Protein AF-A0A6A4WHT0-F1 (afdb_monomer_lite)

Foldseek 3Di:
DDPVVVVVVCVVCVVVVVVVVVVVCVVCVVVVVVVVVVVVVVVVVVVVVVVVVVVVVVVVVVVVVVVVVVVVVVVLVVVVVVVVVVVVVVVVVVVVVVVVVVVVLCCCPPPDPPVVVVVVVVVVVVVVVVVVVVVVVVVVVVVVVVVVVVVVVVVVLVVLVVCLQQAQDPVGHGPQRDPPDPDRDPVNVVSVVDDDPDDDDPDDDDDDDDDDDDPPDDPDDDDPPDPDDDPVVVVVVVPPDDDPPPPPPDPPPCVVVVVVVVVVVVVVPPPDPDDDDDPDDDDDDPDPDPPPPPDPPDDPPDSPDPPPVVPDDPDDDDDPDDDPPSVPPDD

pLDDT: mean 75.73, std 17.96, range [36.25, 98.62]

InterPro domains:
  IPR000048 IQ motif, EF-hand binding site [PF00612] (34-53)
  IPR000048 IQ motif, EF-hand binding site [PF00612] (57-76)
  IPR000048 IQ motif, EF-hand binding site [PF00612] (93-108)
  IPR000048 IQ motif, EF-hand binding site [SM00015] (31-53)
  IPR000048 IQ motif, EF-hand binding site [SM00015] (54-76)
  IPR000048 IQ motif, EF-hand binding site [SM00015] (90-112)
  IPR027417 P-loop containing nucleoside triphosphate hydrolase [SSF52540] (19-108)
  IPR052318 Cell Division and Developmental Signaling Domain-Containing Protein [PTHR22590] (30-108)

Organism: Amphibalanus amphitrite (NCBI:txid1232801)

Structure (mmCIF, N/CA/C/O backbone):
data_AF-A0A6A4WHT0-F1
#
_entry.id   AF-A0A6A4WHT0-F1
#
loop_
_atom_site.group_PDB
_atom_site.id
_atom_site.type_symbol
_atom_site.label_atom_id
_atom_site.label_alt_id
_atom_site.label_comp_id
_atom_site.label_asym_id
_atom_site.label_entity_id
_atom_site.label_seq_id
_atom_site.pdbx_PDB_ins_code
_atom_site.Cartn_x
_atom_site.Cartn_y
_atom_site.Cartn_z
_atom_site.occupancy
_atom_site.B_iso_or_equiv
_atom_site.auth_seq_id
_atom_site.auth_comp_id
_atom_site.auth_asym_id
_atom_site.auth_atom_id
_atom_site.pdbx_PDB_model_num
ATOM 1 N N . MET A 1 1 ? 41.314 19.811 -106.504 1.00 55.38 1 MET A N 1
ATOM 2 C CA . MET A 1 1 ? 42.134 18.911 -105.667 1.00 55.38 1 MET A CA 1
ATOM 3 C C . MET A 1 1 ? 41.507 17.530 -105.690 1.00 55.38 1 MET A C 1
ATOM 5 O O . MET A 1 1 ? 40.382 17.382 -105.221 1.00 55.38 1 MET A O 1
ATOM 9 N N . THR A 1 2 ? 42.179 16.565 -106.317 1.00 73.38 2 THR A N 1
ATOM 10 C CA . THR A 1 2 ? 41.729 15.165 -106.404 1.00 73.38 2 THR A CA 1
ATOM 11 C C . THR A 1 2 ? 41.731 14.524 -105.009 1.00 73.38 2 THR A C 1
ATOM 13 O O . THR A 1 2 ? 42.460 14.963 -104.120 1.00 73.38 2 THR A O 1
ATOM 16 N N . THR A 1 3 ? 40.897 13.507 -104.781 1.00 77.00 3 THR A N 1
ATOM 17 C CA . THR A 1 3 ? 40.774 12.795 -103.487 1.00 77.00 3 THR A CA 1
ATOM 18 C C . THR A 1 3 ? 42.125 12.329 -102.937 1.00 77.00 3 THR A C 1
ATOM 20 O O . THR A 1 3 ? 42.371 12.426 -101.738 1.00 77.00 3 THR A O 1
ATOM 23 N N . TYR A 1 4 ? 43.031 11.929 -103.828 1.00 81.00 4 TYR A N 1
ATOM 24 C CA . TYR A 1 4 ? 44.404 11.544 -103.517 1.00 81.00 4 TYR A CA 1
ATOM 25 C C . TYR A 1 4 ? 45.231 12.675 -102.884 1.00 81.00 4 TYR A C 1
ATOM 27 O O . TYR A 1 4 ? 45.863 12.474 -101.854 1.00 81.00 4 TYR A O 1
ATOM 35 N N . GLN A 1 5 ? 45.176 13.892 -103.434 1.00 78.44 5 GLN A N 1
ATOM 36 C CA . GLN A 1 5 ? 45.933 15.035 -102.904 1.00 78.44 5 GLN A CA 1
ATOM 37 C C . GLN A 1 5 ? 45.489 15.418 -101.486 1.00 78.44 5 GLN A C 1
ATOM 39 O O . GLN A 1 5 ? 46.309 15.833 -100.675 1.00 78.44 5 GLN A O 1
ATOM 44 N N . ARG A 1 6 ? 44.201 15.241 -101.159 1.00 78.31 6 ARG A N 1
ATOM 45 C CA . ARG A 1 6 ? 43.699 15.452 -99.792 1.00 78.31 6 ARG A CA 1
ATOM 46 C C . ARG A 1 6 ? 44.237 14.406 -98.819 1.00 78.31 6 ARG A C 1
ATOM 48 O O . ARG A 1 6 ? 44.590 14.768 -97.706 1.00 78.31 6 ARG A O 1
ATOM 55 N N . LEU A 1 7 ? 44.318 13.144 -99.242 1.00 81.19 7 LEU A N 1
ATOM 56 C CA . LEU A 1 7 ? 44.856 12.060 -98.418 1.00 81.19 7 LEU A CA 1
ATOM 57 C C . LEU A 1 7 ? 46.353 12.230 -98.151 1.00 81.19 7 LEU A C 1
ATOM 59 O O . LEU A 1 7 ? 46.781 12.010 -97.028 1.00 81.19 7 LEU A O 1
ATOM 63 N N . VAL A 1 8 ? 47.129 12.673 -99.143 1.00 81.88 8 VAL A N 1
ATOM 64 C CA . VAL A 1 8 ? 48.564 12.955 -98.966 1.00 81.88 8 VAL A CA 1
ATOM 65 C C . VAL A 1 8 ? 48.774 14.080 -97.948 1.00 81.88 8 VAL A C 1
ATOM 67 O O . VAL A 1 8 ? 49.474 13.884 -96.966 1.00 81.88 8 VAL A O 1
ATOM 70 N N . VAL A 1 9 ? 48.063 15.206 -98.089 1.00 81.38 9 VAL A N 1
ATOM 71 C CA . VAL A 1 9 ? 48.136 16.318 -97.119 1.00 81.38 9 VAL A CA 1
ATOM 72 C C . VAL A 1 9 ? 47.673 15.888 -95.721 1.00 81.38 9 VAL A C 1
ATOM 74 O O . VAL A 1 9 ? 48.236 16.313 -94.714 1.00 81.38 9 VAL A O 1
ATOM 77 N N . GLN A 1 10 ? 46.655 15.029 -95.633 1.00 81.06 10 GLN A N 1
ATOM 78 C CA . GLN A 1 10 ? 46.214 14.468 -94.356 1.00 81.06 10 GLN A CA 1
ATOM 79 C C . GLN A 1 10 ? 47.256 13.539 -93.732 1.00 81.06 10 GLN A C 1
ATOM 81 O O . GLN A 1 10 ? 47.423 13.580 -92.520 1.00 81.06 10 GLN A O 1
ATOM 86 N N . LEU A 1 11 ? 47.956 12.724 -94.523 1.00 83.06 11 LEU A N 1
ATOM 87 C CA . LEU A 1 11 ? 49.017 11.842 -94.034 1.00 83.06 11 LEU A CA 1
ATOM 88 C C . LEU A 1 11 ? 50.247 12.632 -93.577 1.00 83.06 11 LEU A C 1
ATOM 90 O O . LEU A 1 11 ? 50.814 12.290 -92.545 1.00 83.06 11 LEU A O 1
ATOM 94 N N . ASP A 1 12 ? 50.599 13.711 -94.277 1.00 83.62 12 ASP A N 1
ATOM 95 C CA . ASP A 1 12 ? 51.729 14.578 -93.917 1.00 83.62 12 ASP A CA 1
ATOM 96 C C . ASP A 1 12 ? 51.454 15.383 -92.635 1.00 83.62 12 ASP A C 1
ATOM 98 O O . ASP A 1 12 ? 52.342 15.571 -91.809 1.00 83.62 12 ASP A O 1
ATOM 102 N N . THR A 1 13 ? 50.204 15.808 -92.417 1.00 84.62 13 THR A N 1
ATOM 103 C CA . THR A 1 13 ? 49.793 16.551 -91.205 1.00 84.62 13 THR A CA 1
ATOM 104 C C . THR A 1 13 ? 49.407 15.648 -90.029 1.00 84.62 13 THR A C 1
ATOM 106 O O . THR A 1 13 ? 49.308 16.108 -88.889 1.00 84.62 13 THR A O 1
ATOM 109 N N . PHE A 1 14 ? 49.193 14.351 -90.263 1.00 87.56 14 PHE A N 1
ATOM 110 C CA . PHE A 1 14 ? 48.747 13.410 -89.235 1.00 87.56 14 PHE A CA 1
ATOM 111 C C . PHE A 1 14 ? 49.718 13.280 -88.046 1.00 87.56 14 PHE A C 1
ATOM 113 O O . PHE A 1 14 ? 49.235 13.356 -86.912 1.00 87.56 14 PHE A O 1
ATOM 120 N N . PRO A 1 15 ? 51.049 13.134 -88.231 1.00 88.88 15 PRO A N 1
ATOM 121 C CA . PRO A 1 15 ? 51.988 13.045 -87.112 1.00 88.88 15 PRO A CA 1
ATOM 122 C C . PRO A 1 15 ? 51.941 14.279 -86.205 1.00 88.88 15 PRO A C 1
ATOM 124 O O . PRO A 1 15 ? 51.903 14.145 -84.983 1.00 88.88 15 PRO A O 1
ATOM 127 N N . GLU A 1 16 ? 51.865 15.475 -86.790 1.00 87.88 16 GLU A N 1
ATOM 128 C CA . GLU A 1 16 ? 51.781 16.735 -86.045 1.00 87.88 16 GLU A CA 1
ATOM 129 C C . GLU A 1 16 ? 50.468 16.839 -85.257 1.00 87.88 16 GLU A C 1
ATOM 131 O O . GLU A 1 16 ? 50.476 17.164 -84.069 1.00 87.88 16 GLU A O 1
ATOM 136 N N . LEU A 1 17 ? 49.337 16.470 -85.869 1.00 87.75 17 LEU A N 1
ATOM 137 C CA . LEU A 1 17 ? 48.033 16.431 -85.197 1.00 87.75 17 LEU A CA 1
ATOM 138 C C . LEU A 1 17 ? 47.982 15.422 -84.042 1.00 87.75 17 LEU A C 1
ATOM 140 O O . LEU A 1 17 ? 47.247 15.624 -83.072 1.00 87.75 17 LEU A O 1
ATOM 144 N N . VAL A 1 18 ? 48.718 14.315 -84.150 1.00 91.25 18 VAL A N 1
ATOM 145 C CA . VAL A 1 18 ? 48.840 13.317 -83.080 1.00 91.25 18 VAL A CA 1
ATOM 146 C C . VAL A 1 18 ? 49.661 13.879 -81.921 1.00 91.25 18 VAL A C 1
ATOM 148 O O . VAL A 1 18 ? 49.222 13.789 -80.775 1.00 91.25 18 VAL A O 1
ATOM 151 N N . VAL A 1 19 ? 50.798 14.523 -82.198 1.00 91.31 19 VAL A N 1
ATOM 152 C CA . VAL A 1 19 ? 51.637 15.165 -81.170 1.00 91.31 19 VAL A CA 1
ATOM 153 C C . VAL A 1 19 ? 50.878 16.276 -80.440 1.00 91.31 19 VAL A C 1
ATOM 155 O O . VAL A 1 19 ? 50.914 16.323 -79.211 1.00 91.31 19 VAL A O 1
ATOM 158 N N . LEU A 1 20 ? 50.131 17.119 -81.162 1.00 91.06 20 LEU A N 1
ATOM 159 C CA . LEU A 1 20 ? 49.300 18.166 -80.557 1.00 91.06 20 LEU A CA 1
ATOM 160 C C . LEU A 1 20 ? 48.222 17.582 -79.638 1.00 91.06 20 LEU A C 1
ATOM 162 O O . LEU A 1 20 ? 48.088 18.027 -78.501 1.00 91.06 20 LEU A O 1
ATOM 166 N N . ARG A 1 21 ? 47.522 16.525 -80.073 1.00 89.69 21 ARG A N 1
ATOM 167 C CA . ARG A 1 21 ? 46.543 15.824 -79.224 1.00 89.69 21 ARG A CA 1
ATOM 168 C C . ARG A 1 21 ? 47.172 15.209 -77.977 1.00 89.69 21 ARG A C 1
ATOM 170 O O . ARG A 1 21 ? 46.555 15.238 -76.917 1.00 89.69 21 ARG A O 1
ATOM 177 N N . HIS A 1 22 ? 48.375 14.645 -78.085 1.00 91.62 22 HIS A N 1
ATOM 178 C CA . HIS A 1 22 ? 49.091 14.121 -76.921 1.00 91.62 22 HIS A CA 1
ATOM 179 C C . HIS A 1 22 ? 49.477 15.233 -75.947 1.00 91.62 22 HIS A C 1
ATOM 181 O O . HIS A 1 22 ? 49.261 15.081 -74.748 1.00 91.62 22 HIS A O 1
ATOM 187 N N . HIS A 1 23 ? 49.962 16.368 -76.452 1.00 90.88 23 HIS A N 1
ATOM 188 C CA . HIS A 1 23 ? 50.286 17.521 -75.620 1.00 90.88 23 HIS A CA 1
ATOM 189 C C . HIS A 1 23 ? 49.038 18.085 -74.916 1.00 90.88 23 HIS A C 1
ATOM 191 O O . HIS A 1 23 ? 49.072 18.327 -73.712 1.00 90.88 23 HIS A O 1
ATOM 197 N N . GLU A 1 24 ? 47.913 18.236 -75.623 1.00 89.88 24 GLU A N 1
ATOM 198 C CA . GLU A 1 24 ? 46.625 18.629 -75.029 1.00 89.88 24 GLU A CA 1
ATOM 199 C C . GLU A 1 24 ? 46.185 17.642 -73.934 1.00 89.88 24 GLU A C 1
ATOM 201 O O . GLU A 1 24 ? 45.873 18.052 -72.812 1.00 89.88 24 GLU A O 1
ATOM 206 N N . ALA A 1 25 ? 46.254 16.337 -74.210 1.00 89.62 25 ALA A N 1
ATOM 207 C CA . ALA A 1 25 ? 45.930 15.301 -73.233 1.00 89.62 25 ALA A CA 1
ATOM 208 C C . ALA A 1 25 ?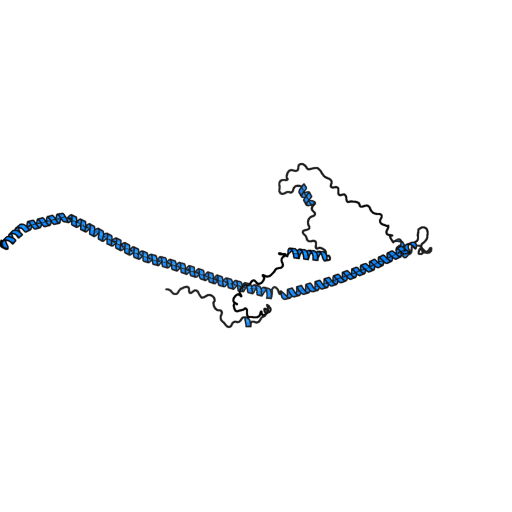 46.845 15.354 -71.995 1.00 89.62 25 ALA A C 1
ATOM 210 O O . ALA A 1 25 ? 46.365 15.212 -70.870 1.00 89.62 25 ALA A O 1
ATOM 211 N N . ASP A 1 26 ? 48.144 15.605 -72.168 1.00 91.00 26 ASP A N 1
ATOM 212 C CA . ASP A 1 26 ? 49.091 15.732 -71.058 1.00 91.00 26 ASP A CA 1
ATOM 213 C C . ASP A 1 26 ? 48.843 16.996 -70.222 1.00 91.00 26 ASP A C 1
ATOM 215 O O . ASP A 1 26 ? 48.939 16.938 -68.990 1.00 91.00 26 ASP A O 1
ATOM 219 N N . THR A 1 27 ? 48.444 18.114 -70.846 1.00 91.44 27 THR A N 1
ATOM 220 C CA . THR A 1 27 ? 48.050 19.330 -70.109 1.00 91.44 27 THR A CA 1
ATOM 221 C C . THR A 1 27 ? 46.803 19.109 -69.245 1.00 91.44 27 THR A C 1
ATOM 223 O O . THR A 1 27 ? 46.748 19.572 -68.100 1.00 91.44 27 THR A O 1
ATOM 226 N N . ASP A 1 28 ? 45.833 18.332 -69.737 1.00 92.81 28 ASP A N 1
ATOM 227 C CA . ASP A 1 28 ? 44.569 18.060 -69.046 1.00 92.81 28 ASP A CA 1
ATOM 228 C C . ASP A 1 28 ? 44.648 16.898 -68.041 1.00 92.81 28 ASP A C 1
ATOM 230 O O . ASP A 1 28 ? 43.892 16.865 -67.059 1.00 92.81 28 ASP A O 1
ATOM 234 N N . ARG A 1 29 ? 45.618 15.991 -68.199 1.00 93.69 29 ARG A N 1
ATOM 235 C CA . ARG A 1 29 ? 45.815 14.792 -67.369 1.00 93.69 29 ARG A CA 1
ATOM 236 C C . ARG A 1 29 ? 45.781 15.077 -65.869 1.00 93.69 29 ARG A C 1
ATOM 238 O O . ARG A 1 29 ? 45.135 14.358 -65.103 1.00 93.69 29 ARG A O 1
ATOM 245 N N . ALA A 1 30 ? 46.467 16.128 -65.415 1.00 93.50 30 ALA A N 1
ATOM 246 C CA . ALA A 1 30 ? 46.515 16.475 -63.994 1.00 93.50 30 ALA A CA 1
ATOM 247 C C . ALA A 1 30 ? 45.150 16.952 -63.463 1.00 93.50 30 ALA A C 1
ATOM 249 O O . ALA A 1 30 ? 44.783 16.651 -62.320 1.00 93.50 30 ALA A O 1
ATOM 250 N N . ARG A 1 31 ? 44.382 17.682 -64.285 1.00 94.94 31 ARG A N 1
ATOM 251 C CA . ARG A 1 31 ? 43.030 18.154 -63.950 1.00 94.94 31 ARG A CA 1
ATOM 252 C C . ARG A 1 31 ? 42.076 16.973 -63.824 1.00 94.94 31 ARG A C 1
ATOM 254 O O . ARG A 1 31 ? 41.384 16.862 -62.807 1.00 94.94 31 ARG A O 1
ATOM 261 N N . GLU A 1 32 ? 42.082 16.086 -64.813 1.00 95.69 32 GLU A N 1
ATOM 262 C CA . GLU A 1 32 ? 41.245 14.886 -64.848 1.00 95.69 32 GLU A CA 1
ATOM 263 C C . GLU A 1 32 ? 41.565 13.944 -63.691 1.00 95.69 32 GLU A C 1
ATOM 265 O O . GLU A 1 32 ? 40.660 13.526 -62.968 1.00 95.69 32 GLU A O 1
ATOM 270 N N . TYR A 1 33 ? 42.851 13.701 -63.420 1.00 96.88 33 TYR A N 1
ATOM 271 C CA . TYR A 1 33 ? 43.277 12.889 -62.284 1.00 96.88 33 TYR A CA 1
ATOM 272 C C . TYR A 1 33 ? 42.772 13.458 -60.950 1.00 96.88 33 TYR A C 1
ATOM 274 O O . TYR A 1 33 ? 42.179 12.740 -60.143 1.00 96.88 33 TYR A O 1
ATOM 282 N N . ARG A 1 34 ? 42.926 14.770 -60.712 1.00 97.19 34 ARG A N 1
ATOM 283 C CA . ARG A 1 34 ? 42.420 15.422 -59.487 1.00 97.19 34 ARG A CA 1
ATOM 284 C C . ARG A 1 34 ? 40.896 15.368 -59.382 1.00 97.19 34 ARG A C 1
ATOM 286 O O . ARG A 1 34 ? 40.367 1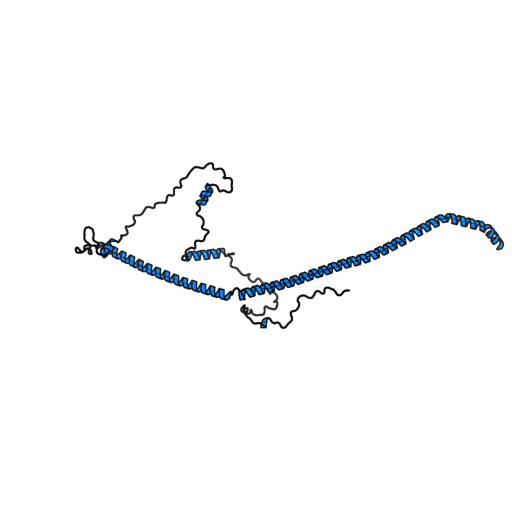5.290 -58.272 1.00 97.19 34 ARG A O 1
ATOM 293 N N . ALA A 1 35 ? 40.177 15.465 -60.498 1.00 96.88 35 ALA A N 1
ATOM 294 C CA . ALA A 1 35 ? 38.724 15.310 -60.520 1.00 96.88 35 ALA A CA 1
ATOM 295 C C . ALA A 1 35 ? 38.319 13.864 -60.186 1.00 96.88 35 ALA A C 1
ATOM 297 O O . ALA A 1 35 ? 37.473 13.652 -59.315 1.00 96.88 35 ALA A O 1
ATOM 298 N N . ALA A 1 36 ? 38.989 12.876 -60.784 1.00 97.50 36 ALA A N 1
ATOM 299 C CA . ALA A 1 36 ? 38.765 11.459 -60.524 1.00 97.50 36 ALA A CA 1
ATOM 300 C C . ALA A 1 36 ? 39.035 11.096 -59.057 1.00 97.50 36 ALA A C 1
ATOM 302 O O . ALA A 1 36 ? 38.190 10.471 -58.419 1.00 97.50 36 ALA A O 1
ATOM 303 N N . VAL A 1 37 ? 40.153 11.547 -58.476 1.00 97.56 37 VAL A N 1
ATOM 304 C CA . VAL A 1 37 ? 40.475 11.310 -57.057 1.00 97.56 37 VAL A CA 1
ATOM 305 C C . VAL A 1 37 ? 39.425 11.936 -56.134 1.00 97.56 37 VAL A C 1
ATOM 307 O O . VAL A 1 37 ? 39.012 11.298 -55.165 1.00 97.56 37 VAL A O 1
ATOM 310 N N . ARG A 1 38 ? 38.942 13.151 -56.441 1.00 97.88 38 ARG A N 1
ATOM 311 C CA . ARG A 1 38 ? 37.855 13.802 -55.685 1.00 97.88 38 ARG A CA 1
ATOM 312 C C . ARG A 1 38 ? 36.551 13.011 -55.752 1.00 97.88 38 ARG A C 1
ATOM 314 O O . ARG A 1 38 ? 35.907 12.808 -54.725 1.00 97.88 38 ARG A O 1
ATOM 321 N N . LEU A 1 39 ? 36.179 12.525 -56.934 1.00 97.75 39 LEU A N 1
ATOM 322 C CA . LEU A 1 39 ? 34.991 11.690 -57.093 1.00 97.75 39 LEU A CA 1
ATOM 323 C C . LEU A 1 39 ? 35.141 10.368 -56.328 1.00 97.75 39 LEU A C 1
ATOM 325 O O . LEU A 1 39 ? 34.249 9.975 -55.579 1.00 97.75 39 LEU A O 1
ATOM 329 N N . GLN A 1 40 ? 36.288 9.701 -56.457 1.00 97.94 40 GLN A N 1
ATOM 330 C CA . GLN A 1 40 ? 36.568 8.438 -55.777 1.00 97.94 40 GLN A CA 1
ATOM 331 C C . GLN A 1 40 ? 36.547 8.585 -54.252 1.00 97.94 40 GLN A C 1
ATOM 333 O O . GLN A 1 40 ? 35.942 7.755 -53.570 1.00 97.94 40 GLN A O 1
ATOM 338 N N . SER A 1 41 ? 37.178 9.626 -53.699 1.00 97.38 41 SER A N 1
ATOM 339 C CA . SER A 1 41 ? 37.181 9.869 -52.253 1.00 97.38 41 SER A CA 1
ATOM 340 C C . SER A 1 41 ? 35.772 10.169 -51.736 1.00 97.38 41 SER A C 1
ATOM 342 O O . SER A 1 41 ? 35.364 9.610 -50.713 1.00 97.38 41 SER A O 1
ATOM 344 N N . TRP A 1 42 ? 34.984 10.944 -52.487 1.00 98.06 42 TRP A N 1
ATOM 345 C CA . TRP A 1 42 ? 33.587 11.216 -52.164 1.00 98.06 42 TRP A CA 1
ATOM 346 C C . TRP A 1 42 ? 32.733 9.943 -52.169 1.00 98.06 42 TRP A C 1
ATOM 348 O O . TRP A 1 42 ? 32.033 9.684 -51.189 1.00 98.06 42 TRP A O 1
ATOM 358 N N . VAL A 1 43 ? 32.833 9.104 -53.209 1.00 98.06 43 VAL A N 1
ATOM 359 C CA . VAL A 1 43 ? 32.087 7.835 -53.303 1.00 98.06 43 VAL A CA 1
ATOM 360 C C . VAL A 1 43 ? 32.468 6.887 -52.165 1.00 98.06 43 VAL A C 1
ATOM 362 O O . VAL A 1 43 ? 31.588 6.297 -51.532 1.00 98.06 43 VAL A O 1
ATOM 365 N N . ARG A 1 44 ? 33.765 6.754 -51.851 1.00 98.12 44 ARG A N 1
ATOM 366 C CA . ARG A 1 44 ? 34.238 5.938 -50.717 1.00 98.12 44 ARG A CA 1
ATOM 367 C C . ARG A 1 44 ? 33.648 6.444 -49.398 1.00 98.12 44 ARG A C 1
ATOM 369 O O . ARG A 1 44 ? 33.072 5.661 -48.643 1.00 98.12 44 ARG A O 1
ATOM 376 N N . GLY A 1 45 ? 33.708 7.754 -49.156 1.00 98.19 45 GLY A N 1
ATOM 377 C CA . GLY A 1 45 ? 33.139 8.376 -47.961 1.00 98.19 45 GLY A CA 1
ATOM 378 C C . GLY A 1 45 ? 31.614 8.261 -47.882 1.00 98.19 45 GLY A C 1
ATOM 379 O O . GLY A 1 45 ? 31.066 8.077 -46.795 1.00 98.19 45 GLY A O 1
ATOM 380 N N . TYR A 1 46 ? 30.910 8.353 -49.013 1.00 98.00 46 TYR A N 1
ATOM 381 C CA . TYR A 1 46 ? 29.465 8.135 -49.091 1.00 98.00 46 TYR A CA 1
ATOM 382 C C . TYR A 1 46 ? 29.102 6.703 -48.687 1.00 98.00 46 TYR A C 1
ATOM 384 O O . TYR A 1 46 ? 28.287 6.523 -47.786 1.00 98.00 46 TYR A O 1
ATOM 392 N N . ARG A 1 47 ? 29.763 5.691 -49.267 1.00 98.25 47 ARG A N 1
ATOM 393 C CA . ARG A 1 47 ? 29.507 4.271 -48.960 1.00 98.25 47 ARG A CA 1
ATOM 394 C C . ARG A 1 47 ? 29.697 3.951 -47.476 1.00 98.25 47 ARG A C 1
ATOM 396 O O . ARG A 1 47 ? 28.866 3.259 -46.891 1.00 98.25 47 ARG A O 1
ATOM 403 N N . ILE A 1 48 ? 30.759 4.473 -46.856 1.00 98.31 48 ILE A N 1
ATOM 404 C CA . ILE A 1 48 ? 31.033 4.255 -45.426 1.00 98.31 48 ILE A CA 1
ATOM 405 C C . ILE A 1 48 ? 29.948 4.900 -44.560 1.00 98.31 48 ILE A C 1
ATOM 407 O O . ILE A 1 48 ? 29.378 4.232 -43.698 1.00 98.31 48 ILE A O 1
ATOM 411 N N . ARG A 1 49 ? 29.620 6.176 -44.801 1.00 98.44 49 ARG A N 1
ATOM 412 C CA . ARG A 1 49 ? 28.575 6.880 -44.039 1.00 98.44 49 ARG A CA 1
ATOM 413 C C . ARG A 1 49 ? 27.214 6.217 -44.200 1.00 98.44 49 ARG A C 1
ATOM 415 O O . ARG A 1 49 ? 26.477 6.086 -43.229 1.00 98.44 49 ARG A O 1
ATOM 422 N N . ASP A 1 50 ? 26.896 5.763 -45.404 1.00 98.25 50 ASP A N 1
ATOM 423 C CA . ASP A 1 50 ? 25.656 5.058 -45.685 1.00 98.25 50 ASP A CA 1
ATOM 424 C C . ASP A 1 50 ? 25.565 3.718 -44.937 1.00 98.25 50 ASP A C 1
ATOM 426 O O . ASP A 1 50 ? 24.556 3.428 -44.291 1.00 98.25 50 ASP A O 1
ATOM 430 N N . ARG A 1 51 ? 26.663 2.951 -44.909 1.00 98.31 51 ARG A N 1
ATOM 431 C CA . ARG A 1 51 ? 26.769 1.733 -44.096 1.00 98.31 51 ARG A CA 1
ATOM 432 C C . ARG A 1 51 ? 26.600 2.025 -42.603 1.00 98.31 51 ARG A C 1
ATOM 434 O O . ARG A 1 51 ? 25.841 1.323 -41.942 1.00 98.31 51 ARG A O 1
ATOM 441 N N . LEU A 1 52 ? 27.264 3.055 -42.074 1.00 98.50 52 LEU A N 1
ATOM 442 C CA . LEU A 1 52 ? 27.144 3.443 -40.662 1.00 98.50 52 LEU A CA 1
ATOM 443 C C . LEU A 1 52 ? 25.715 3.858 -40.301 1.00 98.50 52 LEU A C 1
ATOM 445 O O . LEU A 1 52 ? 25.200 3.420 -39.275 1.00 98.50 52 LEU A O 1
ATOM 449 N N . ARG A 1 53 ? 25.039 4.631 -41.162 1.00 98.50 53 ARG A N 1
ATOM 450 C CA . ARG A 1 53 ? 23.624 4.986 -40.964 1.00 98.50 53 ARG A CA 1
ATOM 451 C C . ARG A 1 53 ? 22.742 3.746 -40.875 1.00 98.50 53 ARG A C 1
ATOM 453 O O . ARG A 1 53 ? 21.948 3.654 -39.943 1.00 98.50 53 ARG A O 1
ATOM 460 N N . ARG A 1 54 ? 22.914 2.777 -41.783 1.00 98.31 54 ARG A N 1
ATOM 461 C CA . ARG A 1 54 ? 22.180 1.502 -41.726 1.00 98.31 54 ARG A CA 1
ATOM 462 C C . ARG A 1 54 ? 22.444 0.750 -40.422 1.00 98.31 54 ARG A C 1
ATOM 464 O O . ARG A 1 54 ? 21.498 0.320 -39.772 1.00 98.31 54 ARG A O 1
ATOM 471 N N . LEU A 1 55 ? 23.704 0.632 -40.002 1.00 98.56 55 LEU A N 1
ATOM 472 C CA . LEU A 1 55 ? 24.052 -0.042 -38.745 1.00 98.56 55 LEU A CA 1
ATOM 473 C C . LEU A 1 55 ? 23.430 0.652 -37.527 1.00 98.56 55 LEU A C 1
ATOM 475 O O . LEU A 1 55 ? 22.874 -0.023 -36.666 1.00 98.56 55 LEU A O 1
ATOM 479 N N . HIS A 1 56 ? 23.453 1.986 -37.472 1.00 98.62 56 HIS A N 1
ATOM 480 C CA . HIS A 1 56 ? 22.797 2.739 -36.401 1.00 98.62 56 HIS A CA 1
ATOM 481 C C . HIS A 1 56 ? 21.278 2.555 -36.396 1.00 98.62 56 HIS A C 1
ATOM 483 O O . HIS A 1 56 ? 20.696 2.402 -35.326 1.00 98.62 56 HIS A O 1
ATOM 489 N N . GLN A 1 57 ? 20.632 2.525 -37.565 1.00 98.44 57 GLN A N 1
ATOM 490 C CA . GLN A 1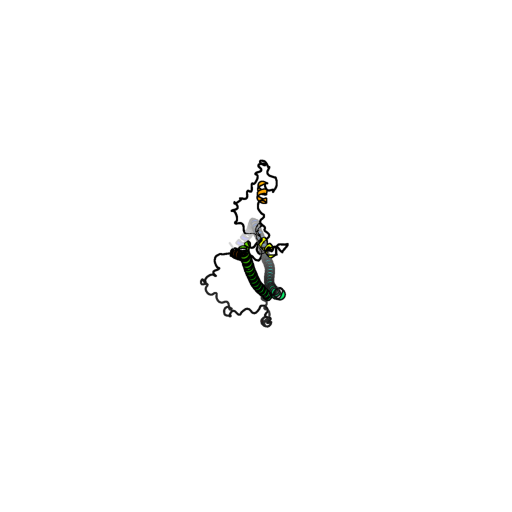 57 ? 19.197 2.247 -37.662 1.00 98.44 57 GLN A CA 1
ATOM 491 C C . GLN A 1 57 ? 18.863 0.851 -37.124 1.00 98.44 57 GLN A C 1
ATOM 493 O O . GLN A 1 57 ? 17.958 0.711 -36.302 1.00 98.44 57 GLN A O 1
ATOM 498 N N . LEU A 1 58 ? 19.629 -0.171 -37.516 1.00 98.50 58 LEU A N 1
ATOM 499 C CA . LEU A 1 58 ? 19.452 -1.536 -37.013 1.00 98.50 58 LEU A CA 1
ATOM 500 C C . LEU A 1 58 ? 19.691 -1.621 -35.499 1.00 98.50 58 LEU A C 1
ATOM 502 O O . LEU A 1 58 ? 18.885 -2.207 -34.775 1.00 98.50 58 LEU A O 1
ATOM 506 N N . ALA A 1 59 ? 20.748 -0.978 -34.996 1.00 98.38 59 ALA A N 1
ATOM 507 C CA . ALA A 1 59 ? 21.026 -0.909 -33.566 1.00 98.38 59 ALA A CA 1
ATOM 508 C C . ALA A 1 59 ? 19.886 -0.218 -32.801 1.00 98.38 59 ALA A C 1
ATOM 510 O O . ALA A 1 59 ? 19.444 -0.726 -31.771 1.00 98.38 59 ALA A O 1
ATOM 511 N N . ALA A 1 60 ? 19.352 0.892 -33.317 1.00 98.50 60 ALA A N 1
ATOM 512 C CA . ALA A 1 60 ? 18.223 1.594 -32.714 1.00 98.50 60 ALA A CA 1
ATOM 513 C C . ALA A 1 60 ? 16.965 0.713 -32.651 1.00 98.50 60 ALA A C 1
ATOM 515 O O . ALA A 1 60 ? 16.270 0.720 -31.633 1.00 98.50 60 ALA A O 1
ATOM 516 N N . VAL A 1 61 ? 16.696 -0.093 -33.687 1.00 98.31 61 VAL A N 1
ATOM 517 C CA . VAL A 1 61 ? 15.597 -1.072 -33.688 1.00 98.31 61 VAL A CA 1
ATOM 518 C C . VAL A 1 61 ? 15.795 -2.100 -32.574 1.00 98.31 61 VAL A C 1
ATOM 520 O O . VAL A 1 61 ? 14.908 -2.247 -31.730 1.00 98.31 61 VAL A O 1
ATOM 523 N N . ILE A 1 62 ? 16.962 -2.750 -32.503 1.00 98.38 62 ILE A N 1
ATOM 524 C CA . ILE A 1 62 ? 17.269 -3.746 -31.460 1.00 98.38 62 ILE A CA 1
ATOM 525 C C . ILE A 1 62 ? 17.104 -3.133 -30.067 1.00 98.38 62 ILE A C 1
ATOM 527 O O . ILE A 1 62 ? 16.392 -3.670 -29.217 1.00 98.38 62 ILE A O 1
ATOM 531 N N . GLN A 1 63 ? 17.703 -1.965 -29.841 1.00 98.25 63 GLN A N 1
ATOM 532 C CA . GLN A 1 63 ? 17.631 -1.284 -28.555 1.00 98.25 63 GLN A CA 1
ATOM 533 C C . GLN A 1 63 ? 16.196 -0.876 -28.189 1.00 98.25 63 GLN A C 1
ATOM 535 O O . GLN A 1 63 ? 15.809 -0.985 -27.026 1.00 98.25 63 GLN A O 1
ATOM 540 N N . ARG A 1 64 ? 15.385 -0.423 -29.156 1.00 98.25 64 ARG A N 1
ATOM 541 C CA . ARG A 1 64 ? 13.961 -0.110 -28.948 1.00 98.25 64 ARG A CA 1
ATOM 542 C C . ARG A 1 64 ? 13.192 -1.348 -28.492 1.00 98.25 64 ARG A C 1
ATOM 544 O O . ARG A 1 64 ? 12.455 -1.275 -27.509 1.00 98.25 64 ARG A O 1
ATOM 551 N N . HIS A 1 65 ? 13.377 -2.479 -29.173 1.00 97.94 65 HIS A N 1
ATOM 552 C CA . HIS A 1 65 ? 12.721 -3.734 -28.800 1.00 97.94 65 HIS A CA 1
ATOM 553 C C . HIS A 1 65 ? 13.157 -4.210 -27.411 1.00 97.94 65 HIS A C 1
ATOM 555 O O . HIS A 1 65 ? 12.300 -4.586 -26.609 1.00 97.94 65 HIS A O 1
ATOM 561 N N . TRP A 1 66 ? 14.449 -4.109 -27.089 1.00 97.81 66 TRP A N 1
ATOM 562 C CA . TRP A 1 66 ? 14.985 -4.473 -25.777 1.00 97.81 66 TRP A CA 1
ATOM 563 C C . TRP A 1 66 ? 14.430 -3.605 -24.641 1.00 97.81 66 TRP A C 1
ATOM 565 O O . TRP A 1 66 ? 13.921 -4.135 -23.653 1.00 97.81 66 TRP A O 1
ATOM 575 N N . ARG A 1 67 ? 14.439 -2.273 -24.797 1.00 98.19 67 ARG A N 1
ATOM 576 C CA . ARG A 1 67 ? 13.839 -1.347 -23.816 1.00 98.19 67 ARG A CA 1
ATOM 577 C C . ARG A 1 67 ? 12.351 -1.642 -23.612 1.00 98.19 67 ARG A C 1
ATOM 579 O O . ARG A 1 67 ? 11.883 -1.683 -22.477 1.00 98.19 67 ARG A O 1
ATOM 586 N N . GLY A 1 68 ? 11.626 -1.930 -24.695 1.00 97.56 68 GLY A N 1
ATOM 587 C CA . GLY A 1 68 ? 10.224 -2.345 -24.627 1.00 97.56 68 GLY A CA 1
ATOM 588 C C . GLY A 1 68 ? 10.020 -3.675 -23.891 1.00 97.56 68 GLY A C 1
ATOM 589 O O . GLY A 1 68 ? 9.089 -3.798 -23.098 1.00 97.56 68 GLY A O 1
ATOM 590 N N . TYR A 1 69 ? 10.888 -4.665 -24.118 1.00 97.25 69 TYR A N 1
ATOM 591 C CA . TYR A 1 69 ? 10.856 -5.941 -23.400 1.00 97.25 69 TYR A CA 1
ATOM 592 C C . TYR A 1 69 ? 11.085 -5.750 -21.896 1.00 97.25 69 TYR A C 1
ATOM 594 O O . TYR A 1 69 ? 10.292 -6.251 -21.099 1.00 97.25 69 TYR A O 1
ATOM 602 N N . LEU A 1 70 ? 12.102 -4.974 -21.507 1.00 97.94 70 LEU A N 1
ATOM 603 C CA . LEU A 1 70 ? 12.377 -4.669 -20.101 1.00 97.94 70 LEU A CA 1
ATOM 604 C C . LEU A 1 70 ? 11.186 -3.980 -19.424 1.00 97.94 70 LEU A C 1
ATOM 606 O O . LEU A 1 70 ? 10.776 -4.403 -18.342 1.00 97.94 70 LEU A O 1
ATOM 610 N N . GLY A 1 71 ? 10.590 -2.982 -20.085 1.00 97.06 71 GLY A N 1
ATOM 611 C CA . GLY A 1 71 ? 9.404 -2.287 -19.581 1.00 97.06 71 GLY A CA 1
ATOM 612 C C . GLY A 1 71 ? 8.218 -3.230 -19.369 1.00 97.06 71 GLY A C 1
ATOM 613 O O . GLY A 1 71 ? 7.623 -3.244 -18.293 1.00 97.06 71 GLY A O 1
ATOM 614 N N . ARG A 1 72 ? 7.918 -4.094 -20.349 1.00 95.81 72 ARG A N 1
ATOM 615 C CA . ARG A 1 72 ? 6.852 -5.103 -20.223 1.00 95.81 72 ARG A CA 1
ATOM 616 C C . ARG A 1 72 ? 7.137 -6.112 -19.112 1.00 95.81 72 ARG A C 1
ATOM 618 O O . ARG A 1 72 ? 6.227 -6.447 -18.360 1.00 95.81 72 ARG A O 1
ATOM 625 N N . ARG A 1 73 ? 8.382 -6.580 -18.973 1.00 95.44 73 ARG A N 1
ATOM 626 C CA . ARG A 1 73 ? 8.777 -7.519 -17.911 1.00 95.44 73 ARG A CA 1
ATOM 627 C C . ARG A 1 73 ? 8.590 -6.907 -16.523 1.00 95.44 73 ARG A C 1
ATOM 629 O O . ARG A 1 73 ? 8.054 -7.567 -15.637 1.00 95.44 73 ARG A O 1
ATOM 636 N N . TYR A 1 74 ? 9.002 -5.653 -16.346 1.00 96.38 74 TYR A N 1
ATOM 637 C CA . TYR A 1 74 ? 8.805 -4.917 -15.099 1.00 96.38 74 TYR A CA 1
ATOM 638 C C . TYR A 1 74 ? 7.317 -4.708 -14.793 1.00 96.38 74 TYR A C 1
ATOM 640 O O . TYR A 1 74 ? 6.868 -5.037 -13.698 1.00 96.38 74 TYR A O 1
ATOM 648 N N . TYR A 1 75 ? 6.539 -4.247 -15.778 1.00 95.50 75 TYR A N 1
ATOM 649 C CA . TYR A 1 75 ? 5.101 -4.031 -15.624 1.00 95.50 75 TYR A CA 1
ATOM 650 C C . TYR A 1 75 ? 4.356 -5.311 -15.229 1.00 95.50 75 TYR A C 1
ATOM 652 O O . TYR A 1 75 ? 3.541 -5.276 -14.314 1.00 95.50 75 TYR A O 1
ATOM 660 N N . ARG A 1 76 ? 4.671 -6.454 -15.856 1.00 92.56 76 ARG A N 1
ATOM 661 C CA . ARG A 1 76 ? 4.067 -7.750 -15.499 1.00 92.56 76 ARG A CA 1
ATOM 662 C C . ARG A 1 76 ? 4.330 -8.124 -14.043 1.00 92.56 76 ARG A C 1
ATOM 664 O O . ARG A 1 76 ? 3.398 -8.518 -13.351 1.00 92.56 76 ARG A O 1
ATOM 671 N N . ARG A 1 77 ? 5.570 -7.959 -13.564 1.00 94.31 77 ARG A N 1
ATOM 672 C CA . ARG A 1 77 ? 5.912 -8.213 -12.155 1.00 94.31 77 ARG A CA 1
ATOM 673 C C . ARG A 1 77 ? 5.131 -7.289 -11.225 1.00 94.31 77 ARG A C 1
ATOM 675 O O . ARG A 1 77 ? 4.542 -7.757 -10.258 1.00 94.31 77 ARG A O 1
ATOM 682 N N . LEU A 1 78 ? 5.098 -5.995 -11.538 1.00 95.62 78 LEU A N 1
ATOM 683 C CA . LEU A 1 78 ? 4.366 -5.016 -10.742 1.00 95.62 78 LEU A CA 1
ATOM 684 C C . LEU A 1 78 ? 2.868 -5.345 -10.691 1.00 95.62 78 LEU A C 1
ATOM 686 O O . LEU A 1 78 ? 2.278 -5.306 -9.619 1.00 95.62 78 LEU A O 1
ATOM 690 N N . LEU A 1 79 ? 2.267 -5.710 -11.825 1.00 93.88 79 LEU A N 1
ATOM 691 C CA . LEU A 1 79 ? 0.868 -6.124 -11.906 1.00 93.88 79 LEU A CA 1
ATOM 692 C C . LEU A 1 79 ? 0.601 -7.383 -11.070 1.00 93.88 79 LEU A C 1
ATOM 694 O O . LEU A 1 79 ? -0.376 -7.440 -10.332 1.00 93.88 79 LEU A O 1
ATOM 698 N N . GLN A 1 80 ? 1.479 -8.382 -11.145 1.00 91.25 80 GLN A N 1
ATOM 699 C CA . GLN A 1 80 ? 1.351 -9.594 -10.339 1.00 91.25 80 GLN A CA 1
ATOM 700 C C . GLN A 1 80 ? 1.394 -9.268 -8.840 1.00 91.25 80 GLN A C 1
ATOM 702 O O . GLN A 1 80 ? 0.525 -9.704 -8.086 1.00 91.25 80 GLN A O 1
ATOM 707 N N . GLU A 1 81 ? 2.360 -8.458 -8.402 1.00 93.56 81 GLU A N 1
ATOM 708 C CA . GLU A 1 81 ? 2.465 -8.035 -7.005 1.00 93.56 81 GLU A CA 1
ATOM 709 C C . GLU A 1 81 ? 1.238 -7.245 -6.537 1.00 93.56 81 GLU A C 1
ATOM 711 O O . GLU A 1 81 ? 0.736 -7.487 -5.438 1.00 93.56 81 GLU A O 1
ATOM 716 N N . THR A 1 82 ? 0.744 -6.301 -7.342 1.00 93.62 82 THR A N 1
ATOM 717 C CA . THR A 1 82 ? -0.407 -5.473 -6.959 1.00 93.62 82 THR A CA 1
ATOM 718 C C . THR A 1 82 ? -1.676 -6.300 -6.841 1.00 93.62 82 THR A C 1
ATOM 720 O O . THR A 1 82 ? -2.413 -6.127 -5.869 1.00 93.62 82 THR A O 1
ATOM 723 N N . VAL A 1 83 ? -1.915 -7.235 -7.764 1.00 91.19 83 VAL A N 1
ATOM 724 C CA . VAL A 1 83 ? -3.112 -8.072 -7.685 1.00 91.19 83 VAL A CA 1
ATOM 725 C C . VAL A 1 83 ? -3.029 -9.064 -6.526 1.00 91.19 83 VAL A C 1
ATOM 727 O O . VAL A 1 83 ? -4.002 -9.201 -5.785 1.00 91.19 83 VAL A O 1
ATOM 730 N N . LEU A 1 84 ? -1.870 -9.690 -6.292 1.00 91.62 84 LEU A N 1
ATOM 731 C CA . LEU A 1 84 ? -1.683 -10.572 -5.135 1.00 91.62 84 LEU A CA 1
ATOM 732 C C . LEU A 1 84 ? -1.900 -9.830 -3.810 1.00 91.62 84 LEU A C 1
ATOM 734 O O . LEU A 1 84 ? -2.560 -10.360 -2.915 1.00 91.62 84 LEU A O 1
ATOM 738 N N . ARG A 1 85 ? -1.406 -8.589 -3.689 1.00 93.50 85 ARG A N 1
ATOM 739 C CA . ARG A 1 85 ? -1.660 -7.738 -2.513 1.00 93.50 85 ARG A CA 1
ATOM 740 C C . ARG A 1 85 ? -3.148 -7.440 -2.346 1.00 93.50 85 ARG A C 1
ATOM 742 O O . ARG A 1 85 ? -3.687 -7.675 -1.269 1.00 93.50 85 ARG A O 1
ATOM 749 N N . ALA A 1 86 ? -3.827 -7.001 -3.406 1.00 89.75 86 ALA A N 1
ATOM 750 C CA . ALA A 1 86 ? -5.259 -6.704 -3.357 1.00 89.75 86 ALA A CA 1
ATOM 751 C C . ALA A 1 86 ? -6.096 -7.936 -2.962 1.00 89.75 86 ALA A C 1
ATOM 753 O O . ALA A 1 86 ? -7.015 -7.839 -2.146 1.00 89.75 86 ALA A O 1
ATOM 754 N N . GLN A 1 87 ? -5.743 -9.108 -3.493 1.00 89.44 87 GLN A N 1
ATOM 755 C CA . GLN A 1 87 ? -6.369 -10.379 -3.148 1.00 89.44 87 GLN A CA 1
ATOM 756 C C . GLN A 1 87 ? -6.136 -10.746 -1.675 1.00 89.44 87 GLN A C 1
ATOM 758 O O . GLN A 1 87 ? -7.085 -11.097 -0.970 1.00 89.44 87 GLN A O 1
ATOM 763 N N . ALA A 1 88 ? -4.897 -10.636 -1.188 1.00 92.25 88 ALA A N 1
ATOM 764 C CA . ALA A 1 88 ? -4.566 -10.899 0.209 1.00 92.25 88 ALA A CA 1
ATOM 765 C C . ALA A 1 88 ? -5.311 -9.950 1.161 1.00 92.25 88 ALA A C 1
ATOM 767 O O . ALA A 1 88 ? -5.861 -10.395 2.170 1.00 92.25 88 ALA A O 1
ATOM 768 N N . ASP A 1 89 ? -5.398 -8.664 0.819 1.00 94.38 89 ASP A N 1
ATOM 769 C CA . ASP A 1 89 ? -6.121 -7.664 1.605 1.00 94.38 89 ASP A CA 1
ATOM 770 C C . ASP A 1 89 ? -7.627 -7.935 1.638 1.00 94.38 89 ASP A C 1
ATOM 772 O O . ASP A 1 89 ? -8.251 -7.810 2.696 1.00 94.38 89 ASP A O 1
ATOM 776 N N . TYR A 1 90 ? -8.216 -8.356 0.516 1.00 94.06 90 TYR A N 1
ATOM 777 C CA . TYR A 1 90 ? -9.614 -8.777 0.469 1.00 94.06 90 TYR A CA 1
ATOM 778 C C . TYR A 1 90 ? -9.870 -9.940 1.433 1.00 94.06 90 TYR A C 1
ATOM 780 O O . TYR A 1 90 ? -10.727 -9.832 2.313 1.00 94.06 90 TYR A O 1
ATOM 788 N N . TYR A 1 91 ? -9.095 -11.024 1.331 1.00 94.12 91 TYR A N 1
ATOM 789 C CA . TYR A 1 91 ? -9.277 -12.184 2.205 1.00 94.12 91 TYR A CA 1
ATOM 790 C C . TYR A 1 91 ? -8.976 -11.868 3.667 1.00 94.12 91 TYR A C 1
ATOM 792 O O . TYR A 1 91 ? -9.694 -12.337 4.547 1.00 94.12 91 TYR A O 1
ATOM 800 N N . ARG A 1 92 ? -7.989 -11.012 3.948 1.00 96.25 92 ARG A N 1
ATOM 801 C CA . ARG A 1 92 ? -7.715 -10.528 5.304 1.00 96.25 92 ARG A CA 1
ATOM 802 C C . ARG A 1 92 ? -8.918 -9.776 5.878 1.00 96.25 92 ARG A C 1
ATOM 804 O O . ARG A 1 92 ? -9.282 -10.029 7.022 1.00 96.25 92 ARG A O 1
ATOM 811 N N . ARG A 1 93 ? -9.568 -8.900 5.101 1.00 96.12 93 ARG A N 1
ATOM 812 C CA . ARG A 1 93 ? -10.801 -8.204 5.522 1.00 96.12 93 ARG A CA 1
ATOM 813 C C . ARG A 1 93 ? -11.960 -9.172 5.756 1.00 96.12 93 ARG A C 1
ATOM 815 O O . ARG A 1 93 ? -12.674 -9.034 6.742 1.00 96.12 93 ARG A O 1
ATOM 822 N N . GLN A 1 94 ? -12.144 -10.170 4.894 1.00 95.06 94 GLN A N 1
ATOM 823 C CA . GLN A 1 94 ? -13.184 -11.183 5.115 1.00 95.06 94 GLN A CA 1
ATOM 824 C C . GLN A 1 94 ? -12.898 -12.011 6.376 1.00 95.06 94 GLN A C 1
ATOM 826 O O . GLN A 1 94 ? -13.784 -12.216 7.205 1.00 95.06 94 GLN A O 1
ATOM 831 N N . ALA A 1 95 ? -11.641 -12.408 6.586 1.00 96.19 95 ALA A N 1
ATOM 832 C CA . ALA A 1 95 ? -11.222 -13.139 7.774 1.00 96.19 95 ALA A CA 1
ATOM 833 C C . ALA A 1 95 ? -11.467 -12.337 9.060 1.00 96.19 95 ALA A C 1
ATOM 835 O O . ALA A 1 95 ? -11.967 -12.899 10.032 1.00 96.19 95 ALA A O 1
ATOM 836 N N . THR A 1 96 ? -11.187 -11.028 9.083 1.00 97.44 96 THR A N 1
ATOM 837 C CA . THR A 1 96 ? -11.467 -10.203 10.270 1.00 97.44 96 THR A CA 1
ATOM 838 C C . THR A 1 96 ? -12.961 -10.093 10.561 1.00 97.44 96 THR A C 1
ATOM 840 O O . THR A 1 96 ? -13.339 -10.114 11.732 1.00 97.44 96 THR A O 1
ATOM 843 N N . LEU A 1 97 ? -13.825 -10.038 9.542 1.00 96.75 97 LEU A N 1
ATOM 844 C CA . LEU A 1 97 ? -15.281 -10.055 9.726 1.00 96.75 97 LEU A CA 1
ATOM 845 C C . LEU A 1 97 ? -15.762 -11.381 10.324 1.00 96.75 97 LEU A C 1
ATOM 847 O O . LEU A 1 97 ? -16.507 -11.373 11.309 1.00 96.75 97 LEU A O 1
ATOM 851 N N . ILE A 1 98 ? -15.288 -12.509 9.791 1.00 96.19 98 ILE A N 1
ATOM 852 C CA . ILE A 1 98 ? -15.602 -13.850 10.310 1.00 96.19 98 ILE A CA 1
ATOM 853 C C . ILE A 1 98 ? -15.105 -13.988 11.755 1.00 96.19 98 ILE A C 1
ATOM 855 O O . ILE A 1 98 ? -15.840 -14.398 12.650 1.00 96.19 98 ILE A O 1
ATOM 859 N N . GLN A 1 99 ? -13.870 -13.575 12.032 1.00 96.38 99 GLN A N 1
ATOM 860 C CA . GLN A 1 99 ? -13.303 -13.643 13.377 1.00 96.38 99 GLN A CA 1
ATOM 861 C C . GLN A 1 99 ? -14.047 -12.737 14.364 1.00 96.38 99 GLN A C 1
ATOM 863 O O . GLN A 1 99 ? -14.316 -13.150 15.491 1.00 96.38 99 GLN A O 1
ATOM 868 N N . LYS A 1 100 ? -14.394 -11.506 13.966 1.00 95.69 100 LYS A N 1
ATOM 869 C CA . LYS A 1 100 ? -15.154 -10.559 14.797 1.00 95.69 100 LYS A CA 1
ATOM 870 C C . LYS A 1 100 ? -16.528 -11.120 15.151 1.00 95.69 100 LYS A C 1
ATOM 872 O O . LYS A 1 100 ? -16.916 -11.082 16.319 1.00 95.69 100 LYS A O 1
ATOM 877 N N . THR A 1 101 ? -17.255 -11.627 14.158 1.00 93.88 101 THR A N 1
ATOM 878 C CA . THR A 1 101 ? -18.590 -12.210 14.353 1.00 93.88 101 THR A CA 1
ATOM 879 C C . THR A 1 101 ? -18.520 -13.443 15.248 1.00 93.88 101 THR A C 1
ATOM 881 O O . THR A 1 101 ? -19.250 -13.502 16.236 1.00 93.88 101 THR A O 1
ATOM 884 N N . TRP A 1 102 ? -17.566 -14.348 15.010 1.00 93.06 102 TRP A N 1
ATOM 885 C CA . TRP A 1 102 ? -17.343 -15.521 15.857 1.00 93.06 102 TRP A CA 1
ATOM 886 C C . TRP A 1 102 ? -16.995 -15.164 17.305 1.00 93.06 102 TRP A C 1
ATOM 888 O O . TRP A 1 102 ? -17.592 -15.701 18.235 1.00 93.06 102 TRP A O 1
ATOM 898 N N . ARG A 1 103 ? -16.062 -14.228 17.530 1.00 92.56 103 ARG A N 1
ATOM 899 C CA . ARG A 1 103 ? -15.713 -13.763 18.887 1.00 92.56 103 ARG A CA 1
ATOM 900 C C . ARG A 1 103 ? -16.938 -13.198 19.609 1.00 92.56 103 ARG A C 1
ATOM 902 O O . ARG A 1 103 ? -17.142 -13.487 20.787 1.00 92.56 103 ARG A O 1
ATOM 909 N N . GLY A 1 104 ? -17.768 -12.436 18.895 1.00 88.31 104 GLY A N 1
ATOM 910 C CA . GLY A 1 104 ? -19.029 -11.911 19.411 1.00 88.31 104 GLY A CA 1
ATOM 911 C C . GLY A 1 104 ? -20.042 -13.006 19.752 1.00 88.31 104 GLY A C 1
ATOM 912 O O . GLY A 1 104 ? -20.659 -12.938 20.813 1.00 88.31 104 GLY A O 1
ATOM 913 N N . PHE A 1 105 ? -20.187 -14.013 18.890 1.00 87.25 105 PHE A N 1
ATOM 914 C CA . PHE A 1 105 ? -21.034 -15.181 19.129 1.00 87.25 105 PHE A CA 1
ATOM 915 C C . PHE A 1 105 ? -20.571 -15.974 20.355 1.00 87.25 105 PHE A C 1
ATOM 917 O O . PHE A 1 105 ? -21.337 -16.149 21.301 1.00 87.25 105 PHE A O 1
ATOM 924 N N . ARG A 1 106 ? -19.292 -16.366 20.385 1.00 89.25 106 ARG A N 1
ATOM 925 C CA . ARG A 1 106 ? -18.697 -17.157 21.467 1.00 89.25 106 ARG A CA 1
ATOM 926 C C . ARG A 1 106 ? -18.859 -16.475 22.824 1.00 89.25 106 ARG A C 1
ATOM 928 O O . ARG A 1 106 ? -19.196 -17.141 23.796 1.00 89.25 106 ARG A O 1
ATOM 935 N N . SER A 1 107 ? -18.640 -15.160 22.890 1.00 88.81 107 SER A N 1
ATOM 936 C CA . SER A 1 107 ? -18.794 -14.392 24.132 1.00 88.81 107 SER A CA 1
ATOM 937 C C . SER A 1 107 ? -20.222 -14.478 24.690 1.00 88.81 107 SER A C 1
ATOM 939 O O . SER A 1 107 ? -20.417 -14.818 25.855 1.00 88.81 107 SER A O 1
ATOM 941 N N . ARG A 1 108 ? -21.231 -14.263 23.837 1.00 84.25 108 ARG A N 1
ATOM 942 C CA . ARG A 1 108 ? -22.652 -14.274 24.232 1.00 84.25 108 ARG A CA 1
ATOM 943 C C . ARG A 1 108 ? -23.202 -15.672 24.514 1.00 84.25 108 ARG A C 1
ATOM 945 O O . ARG A 1 108 ? -24.217 -15.810 25.200 1.00 84.25 108 ARG A O 1
ATOM 952 N N . LEU A 1 109 ? -22.573 -16.704 23.954 1.00 81.94 109 LEU A N 1
ATOM 953 C CA . LEU A 1 109 ? -22.980 -18.082 24.192 1.00 81.94 109 LEU A CA 1
ATOM 954 C C . LEU A 1 109 ? -22.332 -18.664 25.452 1.00 81.94 109 LEU A C 1
ATOM 956 O O . LEU A 1 109 ? -23.044 -19.227 26.274 1.00 81.94 109 LEU A O 1
ATOM 960 N N . PHE A 1 110 ? -21.015 -18.503 25.615 1.00 83.62 110 PHE A N 1
ATOM 961 C CA . PHE A 1 110 ? -20.245 -19.259 26.611 1.00 83.62 110 PHE A CA 1
ATOM 962 C C . PHE A 1 110 ? -19.661 -18.430 27.756 1.00 83.62 110 PHE A C 1
ATOM 964 O O . PHE A 1 110 ? -19.308 -19.006 28.777 1.00 83.62 110 PHE A O 1
ATOM 971 N N . VAL A 1 111 ? -19.492 -17.114 27.594 1.00 83.06 111 VAL A N 1
ATOM 972 C CA . VAL A 1 111 ? -18.823 -16.286 28.615 1.00 83.06 111 VAL A CA 1
ATOM 973 C C . VAL A 1 111 ? -19.840 -15.556 29.477 1.00 83.06 111 VAL A C 1
ATOM 975 O O . VAL A 1 111 ? -19.727 -15.566 30.698 1.00 83.06 111 VAL A O 1
ATOM 978 N N . PHE A 1 112 ? -20.825 -14.906 28.854 1.00 78.06 112 PHE A N 1
ATOM 979 C CA . PHE A 1 112 ? -21.752 -14.045 29.577 1.00 78.06 112 PHE A CA 1
ATOM 980 C C . PHE A 1 112 ? -23.165 -14.095 28.999 1.00 78.06 112 PHE A C 1
ATOM 982 O O . PHE A 1 112 ? -23.417 -13.650 27.874 1.00 78.06 112 PHE A O 1
ATOM 989 N N . ASN A 1 113 ? -24.099 -14.602 29.804 1.00 81.50 113 ASN A N 1
ATOM 990 C CA . ASN A 1 113 ? -25.517 -14.602 29.484 1.00 81.50 113 ASN A CA 1
ATOM 991 C C . ASN A 1 113 ? -26.181 -13.324 30.015 1.00 81.50 113 ASN A C 1
ATOM 993 O O . ASN A 1 113 ? -26.560 -13.229 31.181 1.00 81.50 113 ASN A O 1
ATOM 997 N N . PHE A 1 114 ? -26.335 -12.331 29.138 1.00 78.50 114 PHE A N 1
ATOM 998 C CA . PHE A 1 114 ? -26.939 -11.046 29.497 1.00 78.50 114 PHE A CA 1
ATOM 999 C C . PHE A 1 114 ? -28.373 -11.182 30.026 1.00 78.50 114 PHE A C 1
ATOM 1001 O O . PHE A 1 114 ? -28.760 -10.424 30.909 1.00 78.50 114 PHE A O 1
ATOM 1008 N N . ALA A 1 115 ? -29.161 -12.125 29.498 1.00 82.31 115 ALA A N 1
ATOM 1009 C CA . ALA A 1 115 ? -30.555 -12.288 29.901 1.00 82.31 115 ALA A CA 1
ATOM 1010 C C . ALA A 1 115 ? -30.664 -12.789 31.348 1.00 82.31 115 ALA A C 1
ATOM 1012 O O . ALA A 1 115 ? -31.411 -12.216 32.136 1.00 82.31 115 ALA A O 1
ATOM 1013 N N . GLU A 1 116 ? -29.863 -13.794 31.709 1.00 85.00 116 GLU A N 1
ATOM 1014 C CA . GLU A 1 116 ? -29.792 -14.314 33.080 1.00 85.00 116 GLU A CA 1
ATOM 1015 C C . GLU A 1 116 ? -29.230 -13.273 34.046 1.00 85.00 116 GLU A C 1
ATOM 1017 O O . GLU A 1 116 ? -29.808 -13.040 35.104 1.00 85.00 116 GLU A O 1
ATOM 1022 N N . TRP A 1 117 ? -28.153 -12.579 33.664 1.00 85.75 117 TRP A N 1
ATOM 1023 C CA . TRP A 1 117 ? -27.583 -11.521 34.497 1.00 85.75 117 TRP A CA 1
ATOM 1024 C C . TRP A 1 117 ? -28.570 -10.374 34.736 1.00 85.75 117 TRP A C 1
ATOM 1026 O O . TRP A 1 117 ? -28.704 -9.892 35.859 1.00 85.75 117 TRP A O 1
ATOM 1036 N N . LYS A 1 118 ? -29.308 -9.960 33.700 1.00 89.69 118 LYS A N 1
ATOM 1037 C CA . LYS A 1 118 ? -30.360 -8.947 33.825 1.00 89.69 118 LYS A CA 1
ATOM 1038 C C . LYS A 1 118 ? -31.507 -9.434 34.714 1.00 89.69 118 LYS A C 1
ATOM 1040 O O . LYS A 1 118 ? -32.008 -8.654 35.517 1.00 89.69 118 LYS A O 1
ATOM 1045 N N . GLY A 1 119 ? -31.892 -10.706 34.602 1.00 94.69 119 GLY A N 1
ATOM 1046 C CA . GLY A 1 119 ? -32.878 -11.326 35.489 1.00 94.69 119 GLY A CA 1
ATOM 1047 C C . GLY A 1 119 ? -32.438 -11.294 36.953 1.00 94.69 119 GLY A C 1
ATOM 1048 O O . GLY A 1 119 ? -33.199 -10.857 37.809 1.00 94.69 119 GLY A O 1
ATOM 1049 N N . TYR A 1 120 ? -31.183 -11.659 37.228 1.00 94.94 120 TYR A N 1
ATOM 1050 C CA . TYR A 1 120 ? -30.606 -11.587 38.570 1.00 94.94 120 TYR A CA 1
ATOM 1051 C C . TYR A 1 120 ? -30.578 -10.156 39.121 1.00 94.94 120 TYR A C 1
ATOM 1053 O O . TYR A 1 120 ? -30.951 -9.933 40.267 1.00 94.94 120 TYR A O 1
ATOM 1061 N N . LEU A 1 121 ? -30.180 -9.168 38.311 1.00 96.31 121 LEU A N 1
ATOM 1062 C CA . LEU A 1 121 ? -30.183 -7.767 38.740 1.00 96.31 121 LEU A CA 1
ATOM 1063 C C . LEU A 1 121 ? -31.582 -7.261 39.090 1.00 96.31 121 LEU A C 1
ATOM 1065 O O . LEU A 1 121 ? -31.724 -6.543 40.076 1.00 96.31 121 LEU A O 1
ATOM 1069 N N . ASN A 1 122 ? -32.596 -7.637 38.308 1.00 96.25 122 ASN A N 1
ATOM 1070 C CA . ASN A 1 122 ? -33.982 -7.296 38.619 1.00 96.25 122 ASN A CA 1
ATOM 1071 C C . ASN A 1 122 ? -34.416 -7.941 39.941 1.00 96.25 122 ASN A C 1
ATOM 1073 O O . ASN A 1 122 ? -34.910 -7.242 40.812 1.00 96.25 122 ASN A O 1
ATOM 1077 N N . PHE A 1 123 ? -34.124 -9.230 40.136 1.00 97.25 123 PHE A N 1
ATOM 1078 C CA . PHE A 1 123 ? -34.408 -9.920 41.397 1.00 97.25 123 PHE A CA 1
ATOM 1079 C C . PHE A 1 123 ? -33.744 -9.233 42.604 1.00 97.25 123 PHE A C 1
ATOM 1081 O O . PHE A 1 123 ? -34.382 -9.017 43.631 1.00 97.25 123 PHE A O 1
ATOM 1088 N N . VAL A 1 124 ? -32.472 -8.837 42.480 1.00 97.44 124 VAL A N 1
ATOM 1089 C CA . VAL A 1 124 ? -31.762 -8.090 43.532 1.00 97.44 124 VAL A CA 1
ATOM 1090 C C . VAL A 1 124 ? -32.396 -6.717 43.770 1.00 97.44 124 VAL A C 1
ATOM 1092 O O . VAL A 1 124 ? -32.454 -6.265 44.912 1.00 97.44 124 VAL A O 1
ATOM 1095 N N . ALA A 1 125 ? -32.858 -6.033 42.722 1.00 95.69 125 ALA A N 1
ATOM 1096 C CA . ALA A 1 125 ? -33.557 -4.759 42.860 1.00 95.69 125 ALA A CA 1
ATOM 1097 C C . ALA A 1 125 ? -34.877 -4.927 43.627 1.00 95.69 125 ALA A C 1
ATOM 1099 O O . ALA A 1 125 ? -35.094 -4.201 44.596 1.00 95.69 125 ALA A O 1
ATOM 1100 N N . ASP A 1 126 ? -35.675 -5.935 43.273 1.00 96.88 126 ASP A N 1
ATOM 1101 C CA . ASP A 1 126 ? -36.947 -6.239 43.934 1.00 96.88 126 ASP A CA 1
ATOM 1102 C C . ASP A 1 126 ? -36.737 -6.559 45.425 1.00 96.88 126 ASP A C 1
ATOM 1104 O O . ASP A 1 126 ? -37.423 -6.010 46.286 1.00 96.88 126 ASP A O 1
ATOM 1108 N N . GLN A 1 127 ? -35.727 -7.374 45.753 1.00 97.38 127 GLN A N 1
ATOM 1109 C CA . GLN A 1 127 ? -35.369 -7.688 47.143 1.00 97.38 127 GLN A CA 1
ATOM 1110 C C . GLN A 1 127 ? -34.896 -6.459 47.927 1.00 97.38 127 GLN A C 1
ATOM 1112 O O . GLN A 1 127 ? -35.247 -6.282 49.093 1.00 97.38 127 GLN A O 1
ATOM 1117 N N . ASN A 1 128 ? -34.117 -5.577 47.301 1.00 96.56 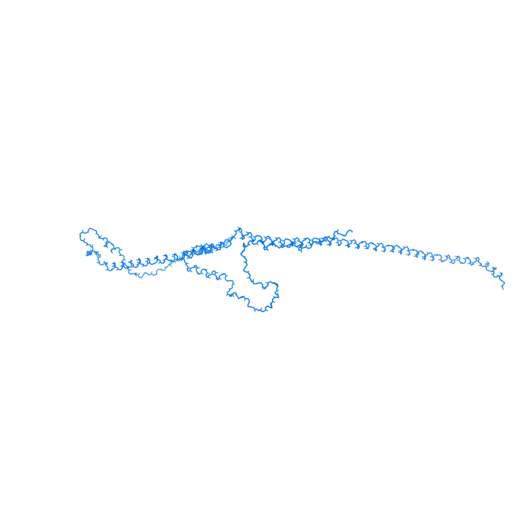128 ASN A N 1
ATOM 1118 C CA . ASN A 1 128 ? -33.702 -4.332 47.943 1.00 96.56 128 ASN A CA 1
ATOM 1119 C C . ASN A 1 128 ? -34.893 -3.409 48.220 1.00 96.56 128 ASN A C 1
ATOM 1121 O O . ASN A 1 128 ? -34.927 -2.759 49.266 1.00 96.56 128 ASN A O 1
ATOM 1125 N N . ASP A 1 129 ? -35.853 -3.329 47.302 1.00 96.06 129 ASP A N 1
ATOM 1126 C CA . ASP A 1 129 ? -37.055 -2.522 47.492 1.00 96.06 129 ASP A CA 1
ATOM 1127 C C . ASP A 1 129 ? -37.956 -3.108 48.587 1.00 96.06 129 ASP A C 1
ATOM 1129 O O . ASP A 1 129 ? -38.438 -2.360 49.440 1.00 96.06 129 ASP A O 1
ATOM 1133 N N . GLU A 1 130 ? -38.085 -4.434 48.662 1.00 96.62 130 GLU A N 1
ATOM 1134 C CA . GLU A 1 130 ? -38.772 -5.115 49.764 1.00 96.62 130 GLU A CA 1
ATOM 1135 C C . GLU A 1 130 ? -38.111 -4.818 51.121 1.00 96.62 130 GLU A C 1
ATOM 1137 O O . GLU A 1 130 ? -38.782 -4.392 52.067 1.00 96.62 130 GLU A O 1
ATOM 1142 N N . LEU A 1 131 ? -36.783 -4.937 51.211 1.00 96.12 131 LEU A N 1
ATOM 1143 C CA . LEU A 1 131 ? -36.029 -4.625 52.429 1.00 96.12 131 LEU A CA 1
ATOM 1144 C C . LEU A 1 131 ? -36.166 -3.157 52.846 1.00 96.12 131 LEU A C 1
ATOM 1146 O O . LEU A 1 131 ? -36.264 -2.856 54.037 1.00 96.12 131 LEU A O 1
ATOM 1150 N N . ARG A 1 132 ? -36.207 -2.222 51.888 1.00 93.38 132 ARG A N 1
ATOM 1151 C CA . ARG A 1 132 ? -36.449 -0.799 52.180 1.00 93.38 132 ARG A CA 1
ATOM 1152 C C . ARG A 1 132 ? -37.824 -0.581 52.800 1.00 93.38 132 ARG A C 1
ATOM 1154 O O . ARG A 1 132 ? -37.933 0.194 53.750 1.00 93.38 132 ARG A O 1
ATOM 1161 N N . VAL A 1 133 ? -38.852 -1.263 52.294 1.00 95.50 133 VAL A N 1
ATOM 1162 C CA . VAL A 1 133 ? -40.207 -1.194 52.857 1.00 95.50 133 VAL A CA 1
ATOM 1163 C C . VAL A 1 133 ? -40.228 -1.776 54.269 1.00 95.50 133 VAL A C 1
ATOM 1165 O O . VAL A 1 133 ? -40.730 -1.117 55.180 1.00 95.50 133 VAL A O 1
ATOM 1168 N N . GLN A 1 134 ? -39.635 -2.954 54.481 1.00 94.69 134 GLN A N 1
ATOM 1169 C CA . GLN A 1 134 ? -39.552 -3.580 55.807 1.00 94.69 134 GLN A CA 1
ATOM 1170 C C . GLN A 1 134 ? -38.830 -2.679 56.819 1.00 94.69 134 GLN A C 1
ATOM 1172 O O . GLN A 1 134 ? -39.345 -2.430 57.908 1.00 94.69 134 GLN A O 1
ATOM 1177 N N . CYS A 1 135 ? -37.684 -2.114 56.436 1.00 93.06 135 CYS A N 1
ATOM 1178 C CA . CYS A 1 135 ? -36.929 -1.187 57.277 1.00 93.06 135 CYS A CA 1
ATOM 1179 C C . CYS A 1 135 ? -37.755 0.064 57.628 1.00 93.06 135 CYS A C 1
ATOM 1181 O O . CYS A 1 135 ? -37.814 0.469 58.788 1.00 93.06 135 CYS A O 1
ATOM 1183 N N . ALA A 1 136 ? -38.476 0.639 56.659 1.00 94.00 136 ALA A N 1
ATOM 1184 C CA . ALA A 1 136 ? -39.347 1.788 56.901 1.00 94.00 136 ALA A CA 1
ATOM 1185 C C . ALA A 1 136 ? -40.503 1.472 57.871 1.00 94.00 136 ALA A C 1
ATOM 1187 O O . ALA A 1 136 ? -40.861 2.321 58.694 1.00 94.00 136 ALA A O 1
ATOM 1188 N N . LEU A 1 137 ? -41.077 0.266 57.795 1.00 95.06 137 LEU A N 1
ATOM 1189 C CA . LEU A 1 137 ? -42.122 -0.197 58.714 1.00 95.06 137 LEU A CA 1
ATOM 1190 C C . LEU A 1 137 ? -41.581 -0.382 60.136 1.00 95.06 137 LEU A C 1
ATOM 1192 O O . LEU A 1 137 ? -42.188 0.122 61.081 1.00 95.06 137 LEU A O 1
ATOM 1196 N N . GLU A 1 138 ? -40.419 -1.016 60.294 1.00 92.69 138 GLU A N 1
ATOM 1197 C CA . GLU A 1 138 ? -39.770 -1.182 61.602 1.00 92.69 138 GLU A CA 1
ATOM 1198 C C . GLU A 1 138 ? -39.375 0.161 62.226 1.00 92.69 138 GLU A C 1
ATOM 1200 O O . GLU A 1 138 ? -39.660 0.417 63.398 1.00 92.69 138 GLU A O 1
ATOM 1205 N N . CYS A 1 139 ? -38.803 1.083 61.444 1.00 91.75 139 CYS A N 1
ATOM 1206 C CA . CYS A 1 139 ? -38.518 2.440 61.910 1.00 91.75 139 CYS A CA 1
ATOM 1207 C C . CYS A 1 139 ? -39.787 3.166 62.381 1.00 91.75 139 CYS A C 1
ATOM 1209 O O . CYS A 1 139 ? -39.752 3.885 63.385 1.00 91.75 139 CYS A O 1
ATOM 1211 N N . ARG A 1 140 ? -40.915 2.979 61.681 1.00 93.25 140 ARG A N 1
ATOM 1212 C CA . ARG A 1 140 ? -42.207 3.546 62.088 1.00 93.25 140 ARG A CA 1
ATOM 1213 C C . ARG A 1 140 ? -42.690 2.934 63.404 1.00 93.25 140 ARG A C 1
ATOM 1215 O O . ARG A 1 140 ? -43.014 3.696 64.312 1.00 93.25 140 ARG A O 1
ATOM 1222 N N . ARG A 1 141 ? -42.661 1.603 63.537 1.00 94.25 141 ARG A N 1
ATOM 1223 C CA . ARG A 1 141 ? -43.049 0.883 64.763 1.00 94.25 141 ARG A CA 1
ATOM 1224 C C . ARG A 1 141 ? -42.234 1.353 65.969 1.00 94.25 141 ARG A C 1
ATOM 1226 O O . ARG A 1 141 ? -42.801 1.778 66.972 1.00 94.25 141 ARG A O 1
ATOM 1233 N N . LEU A 1 142 ? -40.907 1.387 65.840 1.00 92.56 142 LEU A N 1
ATOM 1234 C CA . LEU A 1 142 ? -40.012 1.875 66.895 1.00 92.56 142 LEU A CA 1
ATOM 1235 C C . LEU A 1 142 ? -40.261 3.353 67.234 1.00 92.56 142 LEU A C 1
ATOM 1237 O O . LEU A 1 142 ? -40.130 3.754 68.390 1.00 92.56 142 LEU A O 1
ATOM 1241 N N . SER A 1 143 ? -40.617 4.187 66.252 1.00 89.88 143 SER A N 1
ATOM 1242 C CA . SER A 1 143 ? -40.992 5.586 66.495 1.00 89.88 143 SER A CA 1
ATOM 1243 C C . SER A 1 143 ? -42.280 5.696 67.311 1.00 89.88 143 SER A C 1
ATOM 1245 O O . SER A 1 143 ? -42.352 6.508 68.233 1.00 89.88 143 SER A O 1
ATOM 1247 N N . GLU A 1 144 ? -43.289 4.890 66.986 1.00 91.56 144 GLU A N 1
ATOM 1248 C CA . GLU A 1 144 ? -44.561 4.841 67.707 1.00 91.56 144 GLU A CA 1
ATOM 1249 C C . GLU A 1 144 ? -44.366 4.349 69.143 1.00 91.56 144 GLU A C 1
ATOM 1251 O O . GLU A 1 144 ? -44.823 5.014 70.069 1.00 91.56 144 GLU A O 1
ATOM 1256 N N . GLU A 1 145 ? -43.588 3.287 69.354 1.00 89.81 145 GLU A N 1
ATOM 1257 C CA . GLU A 1 145 ? -43.225 2.793 70.690 1.00 89.81 145 GLU A CA 1
ATOM 1258 C C . GLU A 1 145 ? -42.462 3.840 71.507 1.00 89.81 145 GLU A C 1
ATOM 1260 O O . GLU A 1 145 ? -42.770 4.090 72.671 1.00 89.81 145 GLU A O 1
ATOM 1265 N N . ARG A 1 146 ? -41.501 4.541 70.897 1.00 88.69 146 ARG A N 1
ATOM 1266 C CA . ARG A 1 146 ? -40.808 5.649 71.570 1.00 88.69 146 ARG A CA 1
ATOM 1267 C C . ARG A 1 146 ? -41.769 6.772 71.957 1.00 88.69 146 ARG A C 1
ATOM 1269 O O . ARG A 1 146 ? -41.609 7.357 73.025 1.00 88.69 146 ARG A O 1
ATOM 1276 N N . LYS A 1 147 ? -42.767 7.083 71.120 1.00 88.06 147 LYS A N 1
ATOM 1277 C CA . LYS A 1 147 ? -43.797 8.090 71.430 1.00 88.06 147 LYS A CA 1
ATOM 1278 C C . LYS A 1 147 ? -44.702 7.637 72.576 1.00 88.06 147 LYS A C 1
ATOM 1280 O O . LYS A 1 147 ? -45.012 8.462 73.433 1.00 88.06 147 LYS A O 1
ATOM 1285 N N . THR A 1 148 ? -45.108 6.366 72.623 1.00 90.31 148 THR A N 1
ATOM 1286 C CA . THR A 1 148 ? -45.955 5.842 73.708 1.00 90.31 148 THR A CA 1
ATOM 1287 C C . THR A 1 148 ? -45.196 5.794 75.031 1.00 90.31 148 THR A C 1
ATOM 1289 O O . THR A 1 148 ? -45.712 6.297 76.029 1.00 90.31 148 THR A O 1
ATOM 1292 N N . VAL A 1 149 ? -43.948 5.305 75.032 1.00 90.06 149 VAL A N 1
ATOM 1293 C CA . VAL A 1 149 ? -43.067 5.309 76.211 1.00 90.06 149 VAL A CA 1
ATOM 1294 C C . VAL A 1 149 ? -42.853 6.738 76.702 1.00 90.06 149 VAL A C 1
ATOM 1296 O O . VAL A 1 149 ? -43.186 7.029 77.848 1.00 90.06 149 VAL A O 1
ATOM 1299 N N . CYS A 1 150 ? -42.448 7.661 75.824 1.00 89.81 150 CYS A N 1
ATOM 1300 C CA . CYS A 1 150 ? -42.279 9.077 76.163 1.00 89.81 150 CYS A CA 1
ATOM 1301 C C . CYS A 1 150 ? -43.569 9.700 76.732 1.00 89.81 150 CYS A C 1
ATOM 1303 O O . CYS A 1 150 ? -43.536 10.390 77.748 1.00 89.81 150 CYS A O 1
ATOM 1305 N N . SER A 1 151 ? -44.736 9.416 76.143 1.00 88.88 151 SER A N 1
ATOM 1306 C CA . SER A 1 151 ? -46.021 9.890 76.673 1.00 88.88 151 SER A CA 1
ATOM 1307 C C . SER A 1 151 ? -46.323 9.315 78.061 1.00 88.88 151 SER A C 1
ATOM 1309 O O . SER A 1 151 ? -46.846 10.037 78.912 1.00 88.88 151 SER A O 1
ATOM 1311 N N . SER A 1 152 ? -46.001 8.041 78.304 1.00 86.75 152 SER A N 1
ATOM 1312 C CA . SER A 1 152 ? -46.207 7.386 79.600 1.00 86.75 152 SER A CA 1
ATOM 1313 C C . SER A 1 152 ? -45.270 7.946 80.673 1.00 86.75 152 SER A C 1
ATOM 1315 O O . SER A 1 152 ? -45.731 8.264 81.767 1.00 86.75 152 SER A O 1
ATOM 1317 N N . GLU A 1 153 ? -44.002 8.189 80.335 1.00 83.69 153 GLU A N 1
ATOM 1318 C CA . GLU A 1 153 ? -43.009 8.827 81.202 1.00 83.69 153 GLU A CA 1
ATOM 1319 C C . GLU A 1 153 ? -43.419 10.266 81.542 1.00 83.69 153 GLU A C 1
ATOM 1321 O O . GLU A 1 153 ? -43.398 10.658 82.707 1.00 83.69 153 GLU A O 1
ATOM 1326 N N . ILE A 1 154 ? -43.887 11.044 80.556 1.00 82.88 154 ILE A N 1
ATOM 1327 C CA . ILE A 1 154 ? -44.418 12.397 80.780 1.00 82.88 154 ILE A CA 1
ATOM 1328 C C . ILE A 1 154 ? -45.636 12.356 81.711 1.00 82.88 154 ILE A C 1
ATOM 1330 O O . ILE A 1 154 ? -45.773 13.215 82.586 1.00 82.88 154 ILE A O 1
ATOM 1334 N N . LEU A 1 155 ? -46.546 11.392 81.530 1.00 84.88 155 LEU A N 1
ATOM 1335 C CA . LEU A 1 155 ? -47.722 11.241 82.387 1.00 84.88 155 LEU A CA 1
ATOM 1336 C C . LEU A 1 155 ? -47.315 10.878 83.821 1.00 84.88 155 LEU A C 1
ATOM 1338 O O . LEU A 1 155 ? -47.772 11.540 84.751 1.00 84.88 155 LEU A O 1
ATOM 1342 N N . GLN A 1 156 ? -46.417 9.902 83.989 1.00 78.62 156 GLN A N 1
ATOM 1343 C CA . GLN A 1 156 ? -45.856 9.507 85.283 1.00 78.62 156 GLN A CA 1
ATOM 1344 C C . GLN A 1 156 ? -45.176 10.695 85.970 1.00 78.62 156 GLN A C 1
ATOM 1346 O O . GLN A 1 156 ? -45.443 10.994 87.133 1.00 78.62 156 GLN A O 1
ATOM 1351 N N . GLN A 1 157 ? -44.357 11.451 85.241 1.00 75.88 157 GLN A N 1
ATOM 1352 C CA . GLN A 1 157 ? -43.698 12.632 85.783 1.00 75.88 157 GLN A CA 1
ATOM 1353 C C . GLN A 1 157 ? -44.720 13.694 86.216 1.00 75.88 157 GLN A C 1
ATOM 1355 O O . GLN A 1 157 ? -44.601 14.261 87.303 1.00 75.88 157 GLN A O 1
ATOM 1360 N N . LYS A 1 158 ? -45.774 13.928 85.423 1.00 79.69 158 LYS A N 1
ATOM 1361 C CA . LYS A 1 158 ? -46.875 14.837 85.787 1.00 79.69 158 LYS A CA 1
ATOM 1362 C C . LYS A 1 158 ? -47.631 14.369 87.030 1.00 79.69 158 LYS A C 1
ATOM 1364 O O . LYS A 1 158 ? -47.951 15.207 87.873 1.00 79.69 158 LYS A O 1
ATOM 1369 N N . THR A 1 159 ? -47.938 13.077 87.156 1.00 80.38 159 THR A N 1
ATOM 1370 C CA . THR A 1 159 ? -48.617 12.539 88.345 1.00 80.38 159 THR A CA 1
ATOM 1371 C C . THR A 1 159 ? -47.748 12.698 89.580 1.00 80.38 159 THR A C 1
ATOM 1373 O O . THR A 1 159 ? -48.226 13.209 90.588 1.00 80.38 159 THR A O 1
ATOM 1376 N N . LEU A 1 160 ? -46.457 12.381 89.472 1.00 74.88 160 LEU A N 1
ATOM 1377 C CA . LEU A 1 160 ? -45.536 12.468 90.596 1.00 74.88 160 LEU A CA 1
ATOM 1378 C C . LEU A 1 160 ? -45.289 13.922 91.040 1.00 74.88 160 LEU A C 1
ATOM 1380 O O . LEU A 1 160 ? -45.232 14.195 92.237 1.00 74.88 160 LEU A O 1
ATOM 1384 N N . ILE A 1 161 ? -45.217 14.877 90.101 1.00 74.19 161 ILE A N 1
ATOM 1385 C CA . ILE A 1 161 ? -45.165 16.314 90.425 1.00 74.19 161 ILE A CA 1
ATOM 1386 C C . ILE A 1 161 ? -46.433 16.746 91.171 1.00 74.19 161 ILE A C 1
ATOM 1388 O O . ILE A 1 161 ? -46.345 17.532 92.107 1.00 74.19 161 ILE A O 1
ATOM 1392 N N . LYS A 1 162 ? -47.621 16.246 90.815 1.00 81.25 162 LYS A N 1
ATOM 1393 C CA . LYS A 1 162 ? -48.859 16.587 91.539 1.00 81.25 162 LYS A CA 1
ATOM 1394 C C . LYS A 1 162 ? -48.883 15.996 92.950 1.00 81.25 162 LYS A C 1
ATOM 1396 O O . LYS A 1 162 ? -49.302 16.676 93.883 1.00 81.25 162 LYS A O 1
ATOM 1401 N N . THR A 1 163 ? -48.384 14.775 93.125 1.00 77.31 163 THR A N 1
ATOM 1402 C CA . THR A 1 163 ? -48.375 14.057 94.411 1.00 77.31 163 THR A CA 1
ATOM 1403 C C . THR A 1 163 ? -47.122 14.313 95.257 1.00 77.31 163 THR A C 1
ATOM 1405 O O . THR A 1 163 ? -46.945 13.672 96.289 1.00 77.31 163 THR A O 1
ATOM 1408 N N . HIS A 1 164 ? -46.242 15.245 94.865 1.00 76.56 164 HIS A N 1
ATOM 1409 C CA . HIS A 1 164 ? -44.969 15.482 95.563 1.00 76.56 164 HIS A CA 1
ATOM 1410 C C . HIS A 1 164 ? -45.118 15.909 97.032 1.00 76.56 164 HIS A C 1
ATOM 1412 O O . HIS A 1 164 ? -44.240 15.638 97.847 1.00 76.56 164 HIS A O 1
ATOM 1418 N N . HIS A 1 165 ? -46.238 16.543 97.381 1.00 74.88 165 HIS A N 1
ATOM 1419 C CA . HIS A 1 165 ? -46.571 16.961 98.743 1.00 74.88 165 HIS A CA 1
ATOM 1420 C C . HIS A 1 165 ? -46.766 15.782 99.715 1.00 74.88 165 HIS A C 1
ATOM 1422 O O . HIS A 1 165 ? -46.803 15.987 100.922 1.00 74.88 165 HIS A O 1
ATOM 1428 N N . MET A 1 166 ? -46.882 14.549 99.211 1.00 78.56 166 MET A N 1
ATOM 1429 C CA . MET A 1 166 ? -47.019 13.344 100.035 1.00 78.56 166 MET A CA 1
ATOM 1430 C C . MET A 1 166 ? -45.674 12.817 100.581 1.00 78.56 166 MET A C 1
ATOM 1432 O O . MET A 1 166 ? -45.661 11.838 101.327 1.00 78.56 166 MET A O 1
ATOM 1436 N N . ILE A 1 167 ? -44.547 13.442 100.213 1.00 76.62 167 ILE A N 1
ATOM 1437 C CA . ILE A 1 167 ? -43.196 13.126 100.712 1.00 76.62 167 ILE A CA 1
ATOM 1438 C C . ILE A 1 167 ? -43.001 13.691 102.124 1.00 76.62 167 ILE A C 1
ATOM 1440 O O . ILE A 1 167 ? -43.406 14.818 102.406 1.00 76.62 167 ILE A O 1
ATOM 1444 N N . SER A 1 168 ? -42.301 12.958 102.999 1.00 74.50 168 SER A N 1
ATOM 1445 C CA . SER A 1 168 ? -41.898 13.480 104.306 1.00 74.50 168 SER A CA 1
ATOM 1446 C C . SER A 1 168 ? -40.944 14.659 104.161 1.00 74.50 168 SER A C 1
ATOM 1448 O O . SER A 1 168 ? -39.832 14.535 103.632 1.00 74.50 168 SER A O 1
ATOM 1450 N N . THR A 1 169 ? -41.361 15.796 104.707 1.00 73.44 169 THR A N 1
ATOM 1451 C CA . THR A 1 169 ? -40.490 16.956 104.905 1.00 73.44 169 THR A CA 1
ATOM 1452 C C . THR A 1 169 ? -39.683 16.775 106.192 1.00 73.44 169 THR A C 1
ATOM 1454 O O . THR A 1 169 ? -39.923 15.843 106.960 1.00 73.44 169 THR A O 1
ATOM 1457 N N . LYS A 1 170 ? -38.702 17.652 106.443 1.00 72.06 170 LYS A N 1
ATOM 1458 C CA . LYS A 1 170 ? -37.914 17.619 107.691 1.00 72.06 170 LYS A CA 1
ATOM 1459 C C . LYS A 1 170 ? -38.765 17.876 108.940 1.00 72.06 170 LYS A C 1
ATOM 1461 O O . LYS A 1 170 ? -38.363 17.490 110.028 1.00 72.06 170 LYS A O 1
ATOM 1466 N N . THR A 1 171 ? -39.903 18.543 108.770 1.00 73.94 171 THR A N 1
ATOM 1467 C CA . THR A 1 171 ? -40.724 19.063 109.869 1.00 73.94 171 THR A CA 1
ATOM 1468 C C . THR A 1 171 ? -42.024 18.277 110.041 1.00 73.94 171 THR A C 1
ATOM 1470 O O . THR A 1 171 ? -42.557 18.237 111.143 1.00 73.94 171 THR A O 1
ATOM 1473 N N . ILE A 1 172 ? -42.537 17.640 108.979 1.00 73.19 172 ILE A N 1
ATOM 1474 C CA . ILE A 1 172 ? -43.798 16.884 108.994 1.00 73.19 172 ILE A CA 1
ATOM 1475 C C . ILE A 1 172 ? -43.591 15.535 108.281 1.00 73.19 172 ILE A C 1
ATOM 1477 O O . ILE A 1 172 ? -43.172 15.542 107.111 1.00 73.19 172 ILE A O 1
ATOM 1481 N N . PRO A 1 173 ? -43.880 14.391 108.942 1.00 71.25 173 PRO A N 1
ATOM 1482 C CA . PRO A 1 173 ? -43.840 13.082 108.303 1.00 71.25 173 PRO A CA 1
ATOM 1483 C C . PRO A 1 173 ? -44.897 12.987 107.197 1.00 71.25 173 PRO A C 1
ATOM 1485 O O . PRO A 1 173 ? -46.048 13.369 107.387 1.00 71.25 173 PRO A O 1
ATOM 1488 N N . GLY A 1 174 ? -44.490 12.522 106.016 1.00 73.75 174 GLY A N 1
ATOM 1489 C CA . GLY A 1 174 ? -45.385 12.354 104.867 1.00 73.75 174 GLY A CA 1
ATOM 1490 C C . GLY A 1 174 ? -46.341 11.183 105.084 1.00 73.75 174 GLY A C 1
ATOM 1491 O O . GLY A 1 174 ? -46.069 10.307 105.898 1.00 73.75 174 GLY A O 1
ATOM 1492 N N . VAL A 1 175 ? -47.435 11.123 104.320 1.00 74.62 175 VAL A N 1
ATOM 1493 C CA . VAL A 1 175 ? -48.484 10.086 104.462 1.00 74.62 175 VAL A CA 1
ATOM 1494 C C . VAL A 1 175 ? -47.922 8.658 104.361 1.00 74.62 175 VAL A C 1
ATOM 1496 O O . VAL A 1 175 ? -48.441 7.736 104.982 1.00 74.62 175 VAL A O 1
ATOM 1499 N N . TYR A 1 176 ? -46.829 8.478 103.615 1.00 73.56 176 TYR A N 1
ATOM 1500 C CA . TYR A 1 176 ? -46.156 7.188 103.429 1.00 73.56 176 TYR A CA 1
ATOM 1501 C C . TYR A 1 176 ? -45.035 6.900 104.447 1.00 73.56 176 TYR A C 1
ATOM 1503 O O . TYR A 1 176 ? -44.432 5.830 104.394 1.00 73.56 176 TYR A O 1
ATOM 1511 N N . ASN A 1 177 ? -44.759 7.819 105.378 1.00 71.12 177 ASN A N 1
ATOM 1512 C CA . ASN A 1 177 ? -43.751 7.669 106.427 1.00 71.12 177 ASN A CA 1
ATOM 1513 C C . ASN A 1 177 ? -44.434 7.300 107.756 1.00 71.12 177 ASN A C 1
ATOM 1515 O O . ASN A 1 177 ? -44.712 8.153 108.599 1.00 71.12 177 ASN A O 1
ATOM 1519 N N . SER A 1 178 ? -44.765 6.015 107.902 1.00 71.88 178 SER A N 1
ATOM 1520 C CA . SER A 1 178 ? -45.403 5.472 109.106 1.00 71.88 178 SER A CA 1
ATOM 1521 C C . SER A 1 178 ? -44.390 5.343 110.255 1.00 71.88 178 SER A C 1
ATOM 1523 O O . SER A 1 178 ? -43.303 4.809 110.027 1.00 71.88 178 SER A O 1
ATOM 1525 N N . PRO A 1 179 ? -44.736 5.722 111.503 1.00 70.38 179 PRO A N 1
ATOM 1526 C CA . PRO A 1 179 ? -43.820 5.667 112.652 1.00 70.38 179 PRO A CA 1
ATOM 1527 C C . PRO A 1 179 ? -43.349 4.247 113.014 1.00 70.38 179 PRO A C 1
ATOM 1529 O O . PRO A 1 179 ? -42.428 4.089 113.811 1.00 70.38 179 PRO A O 1
ATOM 1532 N N . TYR A 1 180 ? -43.957 3.215 112.427 1.00 72.00 180 TYR A N 1
ATOM 1533 C CA . TYR A 1 180 ? -43.612 1.811 112.651 1.00 72.00 180 TYR A CA 1
ATOM 1534 C C . TYR A 1 180 ? -42.582 1.254 111.652 1.00 72.00 180 TYR A C 1
ATOM 1536 O O . TYR A 1 180 ? -42.135 0.121 111.810 1.00 72.00 180 TYR A O 1
ATOM 1544 N N . HIS A 1 181 ? -42.205 2.010 110.613 1.00 67.94 181 HIS A N 1
ATOM 1545 C CA . HIS A 1 181 ? -41.232 1.574 109.605 1.00 67.94 181 HIS A CA 1
ATOM 1546 C C . HIS A 1 181 ? -39.854 2.208 109.860 1.00 67.94 181 HIS A C 1
ATOM 1548 O O . HIS A 1 181 ? -39.734 3.421 109.997 1.00 67.94 181 HIS A O 1
ATOM 1554 N N . ARG A 1 182 ? -38.791 1.388 109.910 1.00 68.06 182 ARG A N 1
ATOM 1555 C CA . ARG A 1 182 ? -37.402 1.848 110.146 1.00 68.06 182 ARG A CA 1
ATOM 1556 C C . ARG A 1 182 ? -36.762 2.544 108.942 1.00 68.06 182 ARG A C 1
ATOM 1558 O O . ARG A 1 182 ? -35.836 3.328 109.118 1.00 68.06 182 ARG A O 1
ATOM 1565 N N . GLU A 1 183 ? -37.235 2.254 107.734 1.00 66.31 183 GLU A N 1
ATOM 1566 C CA . GLU A 1 183 ? -36.731 2.834 106.490 1.00 66.31 183 GLU A CA 1
ATOM 1567 C C . GLU A 1 183 ? -37.860 3.444 105.664 1.00 66.31 183 GLU A C 1
ATOM 1569 O O . GLU A 1 183 ? -38.999 2.977 105.703 1.00 66.31 183 GLU A O 1
ATOM 1574 N N . ARG A 1 184 ? -37.519 4.437 104.834 1.00 66.38 184 ARG A N 1
ATOM 1575 C CA . ARG A 1 184 ? -38.443 4.968 103.827 1.00 66.38 184 ARG A CA 1
ATOM 1576 C C . ARG A 1 184 ? -38.910 3.857 102.886 1.00 66.38 184 ARG A C 1
ATOM 1578 O O . ARG A 1 184 ? -38.086 3.163 102.280 1.00 66.38 184 ARG A O 1
ATOM 1585 N N . ILE A 1 185 ? -40.225 3.747 102.716 1.00 70.12 185 ILE A N 1
ATOM 1586 C CA . ILE A 1 185 ? -40.867 2.807 101.790 1.00 70.12 185 ILE A CA 1
ATOM 1587 C C . ILE A 1 185 ? -40.439 3.142 100.348 1.00 70.12 185 ILE A C 1
ATOM 1589 O O . ILE A 1 185 ? -40.179 4.303 100.020 1.00 70.12 185 ILE A O 1
ATOM 1593 N N . GLY A 1 186 ? -40.360 2.137 99.463 1.00 70.56 186 GLY A N 1
ATOM 1594 C CA . GLY A 1 186 ? -39.896 2.294 98.073 1.00 70.56 186 GLY A CA 1
ATOM 1595 C C . GLY A 1 186 ? -40.601 3.411 97.287 1.00 70.56 186 GLY A C 1
ATOM 1596 O O . GLY A 1 186 ? -39.966 4.093 96.486 1.00 70.56 186 GLY A O 1
ATOM 1597 N N . ILE A 1 187 ? -41.876 3.670 97.590 1.00 71.44 187 ILE A N 1
ATOM 1598 C CA . ILE A 1 187 ? -42.680 4.744 96.987 1.00 71.44 187 ILE A CA 1
ATOM 1599 C C . ILE A 1 187 ? -42.147 6.130 97.388 1.00 71.44 187 ILE A C 1
ATOM 1601 O O . ILE A 1 187 ? -42.016 7.014 96.544 1.00 71.44 187 ILE A O 1
ATOM 1605 N N . GLU A 1 188 ? -41.762 6.321 98.651 1.00 75.12 188 GLU A N 1
ATOM 1606 C CA . GLU A 1 188 ? -41.191 7.584 99.128 1.00 75.12 188 GLU A CA 1
ATOM 1607 C C . GLU A 1 188 ? -39.752 7.788 98.625 1.00 75.12 188 GLU A C 1
ATOM 1609 O O . GLU A 1 188 ? -39.371 8.909 98.285 1.00 75.12 188 GLU A O 1
ATOM 1614 N N . LYS A 1 189 ? -38.965 6.706 98.499 1.00 75.06 189 LYS A N 1
ATOM 1615 C CA . LYS A 1 189 ? -37.645 6.734 97.837 1.00 75.06 189 LYS A CA 1
ATOM 1616 C C . LYS A 1 189 ? -37.781 7.163 96.366 1.00 75.06 189 LYS A C 1
ATOM 1618 O O . LYS A 1 189 ? -37.014 8.005 95.902 1.00 75.06 189 LYS A O 1
ATOM 1623 N N . HIS A 1 190 ? -38.787 6.646 95.657 1.00 72.12 190 HIS A N 1
ATOM 1624 C CA . HIS A 1 190 ? -39.063 7.002 94.264 1.00 72.12 190 HIS A CA 1
ATOM 1625 C C . HIS A 1 190 ? -39.518 8.463 94.122 1.00 72.12 190 HIS A C 1
ATOM 1627 O O . HIS A 1 190 ? -38.945 9.202 93.325 1.00 72.12 190 HIS A O 1
ATOM 1633 N N . LEU A 1 191 ? -40.451 8.926 94.962 1.00 73.69 191 LEU A N 1
ATOM 1634 C CA . LEU A 1 191 ? -40.898 10.323 94.992 1.00 73.69 191 LEU A CA 1
ATOM 1635 C C . LEU A 1 191 ? -39.758 11.307 95.335 1.00 73.69 191 LEU A C 1
ATOM 1637 O O . LEU A 1 191 ? -39.680 12.385 94.750 1.00 73.69 191 LEU A O 1
ATOM 1641 N N . ALA A 1 192 ? -38.837 10.930 96.230 1.00 70.62 192 ALA A N 1
ATOM 1642 C CA . ALA A 1 192 ? -37.671 11.743 96.593 1.00 70.62 192 ALA A CA 1
ATOM 1643 C C . ALA A 1 192 ? -36.578 11.795 95.503 1.00 70.62 192 ALA A C 1
ATOM 1645 O O . ALA A 1 192 ? -35.785 12.734 95.479 1.00 70.62 192 ALA A O 1
ATOM 1646 N N . SER A 1 193 ? -36.529 10.809 94.597 1.00 73.19 193 SER A N 1
ATOM 1647 C CA . SER A 1 193 ? -35.558 10.759 93.488 1.00 73.19 193 SER A CA 1
ATOM 1648 C C . SER A 1 193 ? -35.865 11.744 92.347 1.00 73.19 193 SER A C 1
ATOM 1650 O O . SER A 1 193 ? -35.033 11.974 91.464 1.00 73.19 193 SER A O 1
ATOM 1652 N N . ILE A 1 194 ? -37.049 12.358 92.372 1.00 69.38 194 ILE A N 1
ATOM 1653 C CA . ILE A 1 194 ? -37.534 13.250 91.323 1.00 69.38 194 ILE A CA 1
ATOM 1654 C C . ILE A 1 194 ? -36.817 14.592 91.410 1.00 69.38 194 ILE A C 1
ATOM 1656 O O . ILE A 1 194 ? -36.933 15.336 92.383 1.00 69.38 194 ILE A O 1
ATOM 1660 N N . ARG A 1 195 ? -36.110 14.946 90.335 1.00 63.31 195 ARG A N 1
ATOM 1661 C CA . ARG A 1 195 ? -35.543 16.283 90.162 1.00 63.31 195 ARG A CA 1
ATOM 1662 C C . ARG A 1 195 ? -36.607 17.197 89.567 1.00 63.31 195 ARG A C 1
ATOM 1664 O O . ARG A 1 195 ? -36.981 17.041 88.406 1.00 63.31 195 ARG A O 1
ATOM 1671 N N . PHE A 1 196 ? -37.085 18.164 90.347 1.00 61.62 196 PHE A N 1
ATOM 1672 C CA . PHE A 1 196 ? -37.928 19.225 89.805 1.00 61.62 196 PHE A CA 1
ATOM 1673 C C . PHE A 1 196 ? -37.111 20.044 88.807 1.00 61.62 196 PHE A C 1
ATOM 1675 O O . PHE A 1 196 ? -35.976 20.420 89.124 1.00 61.62 196 PHE A O 1
ATOM 1682 N N . PRO A 1 197 ? -37.645 20.334 87.609 1.00 59.03 197 PRO A N 1
ATOM 1683 C CA . PRO A 1 197 ? -36.978 21.239 86.697 1.00 59.03 197 PRO A CA 1
ATOM 1684 C C . PRO A 1 197 ? -36.920 22.615 87.364 1.00 59.03 197 PRO A C 1
ATOM 1686 O O . PRO A 1 197 ? -37.912 23.340 87.438 1.00 59.03 197 PRO A O 1
ATOM 1689 N N . VAL A 1 198 ? -35.744 22.970 87.882 1.00 54.84 198 VAL A N 1
ATOM 1690 C CA . VAL A 1 198 ? -35.436 24.344 88.268 1.00 54.84 198 VAL A CA 1
ATOM 1691 C C . VAL A 1 198 ? -35.632 25.180 87.008 1.00 54.84 198 VAL A C 1
ATOM 1693 O O . VAL A 1 198 ? -35.048 24.862 85.968 1.00 54.84 198 VAL A O 1
ATOM 1696 N N . ARG A 1 199 ? -36.488 26.213 87.072 1.00 50.06 199 ARG A N 1
ATOM 1697 C CA . ARG A 1 199 ? -36.645 27.157 85.956 1.00 50.06 199 ARG A CA 1
ATOM 1698 C C . ARG A 1 199 ? -35.242 27.604 85.544 1.00 50.06 199 ARG A C 1
ATOM 1700 O O . ARG A 1 199 ? -34.514 28.081 86.417 1.00 50.06 199 ARG A O 1
ATOM 1707 N N . PRO A 1 200 ? -34.838 27.445 84.273 1.00 53.97 200 PRO A N 1
ATOM 1708 C CA . PRO A 1 200 ? -33.503 27.836 83.865 1.00 53.97 200 PRO A CA 1
ATOM 1709 C C . PRO A 1 200 ? -33.347 29.332 84.141 1.00 53.97 200 PRO A C 1
ATOM 1711 O O . PRO A 1 200 ? -34.006 30.165 83.516 1.00 53.97 200 PRO A O 1
ATOM 1714 N N . THR A 1 201 ? -32.491 29.685 85.102 1.00 49.38 201 THR A N 1
ATOM 1715 C CA . THR A 1 201 ? -31.966 31.043 85.187 1.00 49.38 201 THR A CA 1
ATOM 1716 C C . THR A 1 201 ? -31.243 31.291 83.871 1.00 49.38 201 THR A C 1
ATOM 1718 O O . THR A 1 201 ? -30.471 30.447 83.409 1.00 49.38 201 THR A O 1
ATOM 1721 N N . LYS A 1 202 ? -31.582 32.398 83.201 1.00 50.72 202 LYS A N 1
ATOM 1722 C CA . LYS A 1 20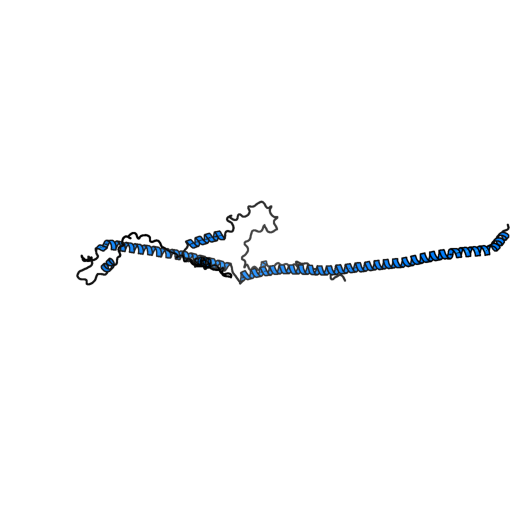2 ? -31.031 32.772 81.894 1.00 50.72 202 LYS A CA 1
ATOM 1723 C C . LYS A 1 202 ? -29.503 32.722 81.978 1.00 50.72 202 LYS A C 1
ATOM 1725 O O . LYS A 1 202 ? -28.890 33.632 82.527 1.00 50.72 202 LYS A O 1
ATOM 1730 N N . LYS A 1 203 ? -28.882 31.656 81.467 1.00 48.81 203 LYS A N 1
ATOM 1731 C CA . LYS A 1 203 ? -27.425 31.584 81.377 1.00 48.81 203 LYS A CA 1
ATOM 1732 C C . LYS A 1 203 ? -26.980 32.591 80.321 1.00 48.81 203 LYS A C 1
ATOM 1734 O O . LYS A 1 203 ? -27.426 32.538 79.174 1.00 48.81 203 LYS A O 1
ATOM 1739 N N . ALA A 1 204 ? -26.153 33.537 80.755 1.00 46.91 204 ALA A N 1
ATOM 1740 C CA . ALA A 1 204 ? -25.496 34.515 79.910 1.00 46.91 204 ALA A CA 1
ATOM 1741 C C . ALA A 1 204 ? -24.703 33.803 78.804 1.00 46.91 204 ALA A C 1
ATOM 1743 O O . ALA A 1 204 ? -24.030 32.804 79.052 1.00 46.91 204 ALA A O 1
ATOM 1744 N N . LYS A 1 205 ? -24.805 34.325 77.579 1.00 44.38 205 LYS A N 1
ATOM 1745 C CA . LYS A 1 205 ? -23.993 33.904 76.435 1.00 44.38 205 LYS A CA 1
ATOM 1746 C C . LYS A 1 205 ? -22.517 34.158 76.754 1.00 44.38 205 LYS A C 1
ATOM 1748 O O . LYS A 1 205 ? -22.084 35.306 76.717 1.00 44.38 205 LYS A O 1
ATOM 1753 N N . THR A 1 206 ? -21.742 33.115 77.011 1.00 41.81 206 THR A N 1
ATOM 1754 C CA . THR A 1 206 ? -20.282 33.178 76.921 1.00 41.81 206 THR A CA 1
ATOM 1755 C C . THR A 1 206 ? -19.870 32.967 75.464 1.00 41.81 206 THR A C 1
ATOM 1757 O O . THR A 1 206 ? -20.193 31.954 74.844 1.00 41.81 206 THR A O 1
ATOM 1760 N N . LYS A 1 207 ? -19.214 33.984 74.894 1.00 41.09 207 LYS A N 1
ATOM 1761 C CA . LYS A 1 207 ? -18.521 33.919 73.601 1.00 41.09 207 LYS A CA 1
ATOM 1762 C C . LYS A 1 207 ? -17.263 33.044 73.750 1.00 41.09 207 LYS A C 1
ATOM 1764 O O . LYS A 1 207 ? -16.600 33.173 74.777 1.00 41.09 207 LYS A O 1
ATOM 1769 N N . PRO A 1 208 ? -16.893 32.219 72.756 1.00 41.78 208 PRO A N 1
ATOM 1770 C CA . PRO A 1 208 ? -15.566 31.618 72.705 1.00 41.78 208 PRO A CA 1
ATOM 1771 C C . PRO A 1 208 ? -14.550 32.681 72.267 1.00 41.78 208 PRO A C 1
ATOM 1773 O O . PRO A 1 208 ? -14.664 33.242 71.175 1.00 41.78 208 PRO A O 1
ATOM 1776 N N . GLU A 1 209 ? -13.593 32.975 73.141 1.00 39.78 209 GLU A N 1
ATOM 1777 C CA . GLU A 1 209 ? -12.378 33.727 72.835 1.00 39.78 209 GLU A CA 1
ATOM 1778 C C . GLU A 1 209 ? -11.296 32.735 72.389 1.00 39.78 209 GLU A C 1
ATOM 1780 O O . GLU A 1 209 ? -10.800 31.974 73.211 1.00 39.78 209 GLU A O 1
ATOM 1785 N N . ASP A 1 210 ? -10.913 32.764 71.111 1.00 39.09 210 ASP A N 1
ATOM 1786 C CA . ASP A 1 210 ? -9.620 32.235 70.663 1.00 39.09 210 ASP A CA 1
ATOM 1787 C C . ASP A 1 210 ? -8.697 33.435 70.422 1.00 39.09 210 ASP A C 1
ATOM 1789 O O . ASP A 1 210 ? -8.770 34.115 69.393 1.00 39.09 210 ASP A O 1
ATOM 1793 N N . LYS A 1 211 ? -7.847 33.728 71.411 1.00 36.25 211 LYS A N 1
ATOM 1794 C CA . LYS A 1 211 ? -6.691 34.613 71.251 1.00 36.25 211 LYS A CA 1
ATOM 1795 C C . LYS A 1 211 ? -5.571 33.806 70.600 1.00 36.25 211 LYS A C 1
ATOM 1797 O O . LYS A 1 211 ? -4.993 32.919 71.216 1.00 36.25 211 LYS A O 1
ATOM 1802 N N . VAL A 1 212 ? -5.281 34.127 69.344 1.00 37.53 212 VAL A N 1
ATOM 1803 C CA . VAL A 1 212 ? -4.016 33.778 68.698 1.00 37.53 212 VAL A CA 1
ATOM 1804 C C . VAL A 1 212 ? -2.972 34.743 69.250 1.00 37.53 212 VAL A C 1
ATOM 1806 O O . VAL A 1 212 ? -3.094 35.950 69.050 1.00 37.53 212 VAL A O 1
ATOM 1809 N N . GLU A 1 213 ? -1.982 34.225 69.972 1.00 40.62 213 GLU A N 1
ATOM 1810 C CA . GLU A 1 213 ? -0.789 35.003 70.292 1.00 40.62 213 GLU A CA 1
ATOM 1811 C C . GLU A 1 213 ? 0.030 35.224 69.015 1.00 40.62 213 GLU A C 1
ATOM 1813 O O . GLU A 1 213 ? 0.455 34.286 68.333 1.00 40.62 213 GLU A O 1
ATOM 1818 N N . ASP A 1 214 ? 0.190 36.501 68.676 1.00 40.25 214 ASP A N 1
ATOM 1819 C CA . ASP A 1 214 ? 1.104 37.000 67.660 1.00 40.25 214 ASP A CA 1
ATOM 1820 C C . ASP A 1 214 ? 2.546 36.891 68.172 1.00 40.25 214 ASP A C 1
ATOM 1822 O O . ASP A 1 214 ? 3.039 37.778 68.870 1.00 40.25 214 ASP A O 1
ATOM 1826 N N . ASP A 1 215 ? 3.268 35.856 67.745 1.00 38.28 215 ASP A N 1
ATOM 1827 C CA . ASP A 1 215 ? 4.730 35.877 67.791 1.00 38.28 215 ASP A CA 1
ATOM 1828 C C . ASP A 1 215 ? 5.276 36.700 66.618 1.00 38.28 215 ASP A C 1
ATOM 1830 O O . ASP A 1 215 ? 5.503 36.221 65.499 1.00 38.28 215 ASP A O 1
ATOM 1834 N N . LYS A 1 216 ? 5.530 37.977 66.908 1.00 45.28 216 LYS A N 1
ATOM 1835 C CA . LYS A 1 216 ? 6.458 38.827 66.161 1.00 45.28 216 LYS A CA 1
ATOM 1836 C C . LYS A 1 216 ? 7.894 38.346 66.397 1.00 45.28 216 LYS A C 1
ATOM 1838 O O . LYS A 1 216 ? 8.592 38.879 67.249 1.00 45.28 216 LYS A O 1
ATOM 1843 N N . SER A 1 217 ? 8.372 37.386 65.608 1.00 42.81 217 SER A N 1
ATOM 1844 C CA . SER A 1 217 ? 9.815 37.207 65.369 1.00 42.81 217 SER A CA 1
ATOM 1845 C C . SER A 1 217 ? 10.092 36.335 64.137 1.00 42.81 217 SER A C 1
ATOM 1847 O O . SER A 1 217 ? 10.132 35.114 64.209 1.00 42.81 217 SER A O 1
ATOM 1849 N N . ALA A 1 218 ? 10.271 36.972 62.973 1.00 43.44 218 ALA A N 1
ATOM 1850 C CA . ALA A 1 218 ? 11.165 36.520 61.891 1.00 43.44 218 ALA A CA 1
ATOM 1851 C C . ALA A 1 218 ? 11.104 37.485 60.690 1.00 43.44 218 ALA A C 1
ATOM 1853 O O . ALA A 1 218 ? 10.825 37.097 59.555 1.00 43.44 218 ALA A O 1
ATOM 1854 N N . SER A 1 219 ? 11.399 38.762 60.918 1.00 45.00 219 SER A N 1
ATOM 1855 C CA . SER A 1 219 ? 12.039 39.566 59.879 1.00 45.00 219 SER A CA 1
ATOM 1856 C C . SER A 1 219 ? 13.456 39.009 59.689 1.00 45.00 219 SER A C 1
ATOM 1858 O O . SER A 1 219 ? 14.313 39.241 60.537 1.00 45.00 219 SER A O 1
ATOM 1860 N N . GLY A 1 220 ? 13.689 38.225 58.628 1.00 50.97 220 GLY A N 1
ATOM 1861 C CA . GLY A 1 220 ? 15.048 37.821 58.231 1.00 50.97 220 GLY A CA 1
ATOM 1862 C C . GLY A 1 220 ? 15.308 36.339 57.934 1.00 50.97 220 GLY A C 1
ATOM 1863 O O . GLY A 1 220 ? 16.431 35.891 58.130 1.00 50.97 220 GLY A O 1
ATOM 1864 N N . ALA A 1 221 ? 14.337 35.553 57.457 1.00 53.91 221 ALA A N 1
ATOM 1865 C CA . ALA A 1 221 ? 14.644 34.214 56.939 1.00 53.91 221 ALA A CA 1
ATOM 1866 C C . ALA A 1 221 ? 14.950 34.290 55.435 1.00 53.91 221 ALA A C 1
ATOM 1868 O O . ALA A 1 221 ? 14.063 34.576 54.628 1.00 53.91 221 ALA A O 1
ATOM 1869 N N . SER A 1 222 ? 16.209 34.049 55.066 1.00 61.75 222 SER A N 1
ATOM 1870 C CA . SER A 1 222 ? 16.643 33.889 53.677 1.00 61.75 222 SER A CA 1
ATOM 1871 C C . SER A 1 222 ? 15.765 32.871 52.940 1.00 61.75 222 SER A C 1
ATOM 1873 O O . SER A 1 222 ? 15.255 31.910 53.523 1.00 61.75 222 SER A O 1
ATOM 1875 N N . LYS A 1 223 ? 15.555 33.101 51.638 1.00 60.06 223 LYS A N 1
ATOM 1876 C CA . LYS A 1 223 ? 14.821 32.190 50.754 1.00 60.06 223 LYS A CA 1
ATOM 1877 C C . LYS A 1 223 ? 15.502 30.819 50.830 1.00 60.06 223 LYS A C 1
ATOM 1879 O O . LYS A 1 223 ? 16.616 30.670 50.338 1.00 60.06 223 LYS A O 1
ATOM 1884 N N . LEU A 1 224 ? 14.866 29.854 51.498 1.00 63.00 224 LEU A N 1
ATOM 1885 C CA . LEU A 1 224 ? 15.397 28.496 51.637 1.00 63.00 224 LEU A CA 1
ATOM 1886 C C . LEU A 1 224 ? 15.666 27.946 50.229 1.00 63.00 224 LEU A C 1
ATOM 1888 O O . LEU A 1 224 ? 14.754 27.880 49.404 1.00 63.00 224 LEU A O 1
ATOM 1892 N N . GLN A 1 225 ? 16.923 27.627 49.926 1.00 54.16 225 GLN A N 1
ATOM 1893 C CA . GLN A 1 225 ? 17.335 27.201 48.592 1.00 54.16 225 GLN A CA 1
ATOM 1894 C C . GLN A 1 225 ? 16.867 25.760 48.342 1.00 54.16 225 GLN A C 1
ATOM 1896 O O . GLN A 1 225 ? 17.324 24.827 48.996 1.00 54.16 225 GLN A O 1
ATOM 1901 N N . GLY A 1 226 ? 15.917 25.595 47.418 1.00 65.50 226 GLY A N 1
ATOM 1902 C CA . GLY A 1 226 ? 15.290 24.314 47.069 1.00 65.50 226 GLY A CA 1
ATOM 1903 C C . GLY A 1 226 ? 13.777 24.451 46.824 1.00 65.50 226 GLY A C 1
ATOM 1904 O O . GLY A 1 226 ? 13.237 25.551 46.942 1.00 65.50 226 GLY A O 1
ATOM 1905 N N . PRO A 1 227 ? 13.055 23.363 46.497 1.00 76.00 227 PRO A N 1
ATOM 1906 C CA . PRO A 1 227 ? 11.613 23.383 46.214 1.00 76.00 227 PRO A CA 1
ATOM 1907 C C . PRO A 1 227 ? 10.746 23.454 47.491 1.00 76.00 227 PRO A C 1
ATOM 1909 O O . PRO A 1 227 ? 9.649 22.899 47.537 1.00 76.00 227 PRO A O 1
ATOM 1912 N N . PHE A 1 228 ? 11.235 24.094 48.558 1.00 69.06 228 PHE A N 1
ATOM 1913 C CA . PHE A 1 228 ? 10.560 24.132 49.857 1.00 69.06 228 PHE A CA 1
ATOM 1914 C C . PHE A 1 228 ? 9.728 25.406 50.031 1.00 69.06 228 PHE A C 1
ATOM 1916 O O . PHE A 1 228 ? 10.177 26.514 49.740 1.00 69.06 228 PHE A O 1
ATOM 1923 N N . LEU A 1 229 ? 8.497 25.240 50.524 1.00 69.94 229 LEU A N 1
ATOM 1924 C CA . LEU A 1 229 ? 7.547 26.337 50.721 1.00 69.94 229 LEU A CA 1
ATOM 1925 C C . LEU A 1 229 ? 7.948 27.235 51.913 1.00 69.94 229 LEU A C 1
ATOM 1927 O O . LEU A 1 229 ? 8.351 26.706 52.955 1.00 69.94 229 LEU A O 1
ATOM 1931 N N . PRO A 1 230 ? 7.773 28.569 51.826 1.00 74.44 230 PRO A N 1
ATOM 1932 C CA . PRO A 1 230 ? 8.037 29.484 52.937 1.00 74.44 230 PRO A CA 1
ATOM 1933 C C . PRO A 1 230 ? 7.234 29.138 54.201 1.00 74.44 230 PRO A C 1
ATOM 1935 O O . PRO A 1 230 ? 6.060 28.769 54.130 1.00 74.44 230 PRO A O 1
ATOM 1938 N N . ARG A 1 231 ? 7.842 29.309 55.385 1.00 68.50 231 ARG A N 1
ATOM 1939 C CA . ARG A 1 231 ? 7.259 28.896 56.683 1.00 68.50 231 ARG A CA 1
ATOM 1940 C C . ARG A 1 231 ? 5.856 29.458 56.951 1.00 68.50 231 ARG A C 1
ATOM 1942 O O . ARG A 1 231 ? 5.012 28.740 57.485 1.00 68.50 231 ARG A O 1
ATOM 1949 N N . LEU A 1 232 ? 5.588 30.707 56.563 1.00 71.38 232 LEU A N 1
ATOM 1950 C CA . LEU A 1 232 ? 4.266 31.336 56.716 1.00 71.38 232 LEU A CA 1
ATOM 1951 C C . LEU A 1 232 ? 3.191 30.635 55.874 1.00 71.38 232 LEU A C 1
ATOM 1953 O O . LEU A 1 232 ? 2.057 30.441 56.312 1.00 71.38 232 LEU A O 1
ATOM 1957 N N . GLU A 1 233 ? 3.564 30.209 54.674 1.00 75.12 233 GLU A N 1
ATOM 1958 C CA . GLU A 1 233 ? 2.675 29.540 53.733 1.00 75.12 233 GLU A CA 1
ATOM 1959 C C . GLU A 1 233 ? 2.432 28.083 54.138 1.00 75.12 233 GLU A C 1
ATOM 1961 O O . GLU A 1 233 ? 1.313 27.581 54.044 1.00 75.12 233 GLU A O 1
ATOM 1966 N N . LEU A 1 234 ? 3.451 27.436 54.708 1.00 74.19 234 LEU A N 1
ATOM 1967 C CA . LEU A 1 234 ? 3.356 26.102 55.291 1.00 74.19 234 LEU A CA 1
ATOM 1968 C C . LEU A 1 234 ? 2.442 26.081 56.528 1.00 74.19 234 LEU A C 1
ATOM 1970 O O . LEU A 1 234 ? 1.583 25.206 56.625 1.00 74.19 234 LEU A O 1
ATOM 1974 N N . ARG A 1 235 ? 2.535 27.083 57.417 1.00 73.25 235 ARG A N 1
ATOM 1975 C CA . ARG A 1 235 ? 1.590 27.249 58.540 1.00 73.25 235 ARG A CA 1
ATOM 1976 C C . ARG A 1 235 ? 0.154 27.454 58.055 1.00 73.25 235 ARG A C 1
ATOM 1978 O O . ARG A 1 235 ? -0.748 26.807 58.576 1.00 73.25 235 ARG A O 1
ATOM 1985 N N . ARG A 1 236 ? -0.057 28.268 57.010 1.00 73.06 236 ARG A N 1
ATOM 1986 C CA . ARG A 1 236 ? -1.370 28.416 56.348 1.00 73.06 236 ARG A CA 1
ATOM 1987 C C . ARG A 1 236 ? -1.886 27.116 55.732 1.00 73.06 236 ARG A C 1
ATOM 1989 O O . ARG A 1 236 ? -3.093 26.936 55.622 1.00 73.06 236 ARG A O 1
ATOM 1996 N N . ARG A 1 237 ? -0.999 26.231 55.275 1.00 71.31 237 ARG A N 1
ATOM 1997 C CA . ARG A 1 237 ? -1.377 24.945 54.673 1.00 71.31 237 ARG A CA 1
ATOM 1998 C C . ARG A 1 237 ? -1.696 23.890 55.729 1.00 71.31 237 ARG A C 1
ATOM 2000 O O . ARG A 1 237 ? -2.637 23.138 55.533 1.00 71.31 237 ARG A O 1
ATOM 2007 N N . LEU A 1 238 ? -0.965 23.885 56.842 1.00 66.88 238 LEU A N 1
ATOM 2008 C CA . LEU A 1 238 ? -1.243 23.046 58.013 1.00 66.88 238 LEU A CA 1
ATOM 2009 C C . LEU A 1 238 ? -2.537 23.451 58.727 1.00 66.88 238 LEU A C 1
ATOM 2011 O O . LEU A 1 238 ? -3.236 22.588 59.244 1.00 66.88 238 LEU A O 1
ATOM 2015 N N . SER A 1 239 ? -2.884 24.742 58.733 1.00 68.69 239 SER A N 1
ATOM 2016 C CA . SER A 1 239 ? -4.150 25.213 59.308 1.00 68.69 239 SER A CA 1
ATOM 2017 C C . SER A 1 239 ? -5.366 24.965 58.409 1.00 68.69 239 SER A C 1
ATOM 2019 O O . SER A 1 239 ? -6.504 25.060 58.873 1.00 68.69 239 SER A O 1
ATOM 2021 N N . ARG A 1 240 ? -5.164 24.596 57.135 1.00 65.69 240 ARG A N 1
ATOM 2022 C CA . ARG A 1 240 ? -6.249 24.079 56.294 1.00 65.69 240 ARG A CA 1
ATOM 2023 C C . ARG A 1 240 ? -6.566 22.662 56.746 1.00 65.69 240 ARG A C 1
ATOM 2025 O O . ARG A 1 240 ? -5.722 21.775 56.655 1.00 65.69 240 ARG A O 1
ATOM 2032 N N . ARG A 1 241 ? -7.806 22.437 57.186 1.00 57.31 241 ARG A N 1
ATOM 2033 C CA . ARG A 1 241 ? -8.298 21.080 57.442 1.00 57.31 241 ARG A CA 1
ATOM 2034 C C . ARG A 1 241 ? -8.116 20.253 56.161 1.00 57.31 241 ARG A C 1
ATOM 2036 O O . ARG A 1 241 ? -8.571 20.711 55.108 1.00 57.31 241 ARG A O 1
ATOM 2043 N N . PRO A 1 242 ? -7.442 19.091 56.207 1.00 57.25 242 PRO A N 1
ATOM 2044 C CA . PRO A 1 242 ? -7.277 18.259 55.027 1.00 57.25 242 PRO A CA 1
ATOM 2045 C C . PRO A 1 242 ? -8.661 17.898 54.488 1.00 57.25 242 PRO A C 1
ATOM 2047 O O . PRO A 1 242 ? -9.506 17.376 55.215 1.00 57.25 242 PRO A O 1
ATOM 2050 N N . CYS A 1 243 ? -8.909 18.208 53.216 1.00 51.25 243 CYS A N 1
ATOM 2051 C CA . CYS A 1 243 ? -10.086 17.705 52.527 1.00 51.25 243 CYS A CA 1
ATOM 2052 C C . CYS A 1 243 ? -9.936 16.182 52.450 1.00 51.25 243 CYS A C 1
ATOM 2054 O O . CYS A 1 243 ? -9.045 15.691 51.758 1.00 51.25 243 CYS A O 1
ATOM 2056 N N . GLN A 1 244 ? -10.764 15.441 53.189 1.00 46.59 244 GLN A N 1
ATOM 2057 C CA . GLN A 1 244 ? -10.841 13.987 53.079 1.00 46.59 244 GLN A CA 1
ATOM 2058 C C . GLN A 1 244 ? -11.227 13.633 51.635 1.00 46.59 244 GLN A C 1
ATOM 2060 O O . GLN A 1 244 ? -12.371 13.801 51.228 1.00 46.59 244 GLN A O 1
ATOM 2065 N N . SER A 1 245 ? -10.260 13.185 50.833 1.00 46.50 245 SER A N 1
ATOM 2066 C CA . SER A 1 245 ? -10.512 12.609 49.505 1.00 46.50 245 SER A CA 1
ATOM 2067 C C . SER A 1 245 ? -10.900 11.128 49.575 1.00 46.50 245 SER A C 1
ATOM 2069 O O . SER A 1 245 ? -11.256 10.533 48.560 1.00 46.50 245 SER A O 1
ATOM 2071 N N . LEU A 1 246 ? -10.894 10.538 50.772 1.00 48.06 246 LEU A N 1
ATOM 2072 C CA . LEU A 1 246 ? -11.554 9.272 51.050 1.00 48.06 246 LEU A CA 1
ATOM 2073 C C . LEU A 1 246 ? -12.993 9.582 51.443 1.00 48.06 246 LEU A C 1
ATOM 2075 O O . LEU A 1 246 ? -13.233 10.182 52.486 1.00 48.06 246 LEU A O 1
ATOM 2079 N N . ARG A 1 247 ? -13.937 9.192 50.580 1.00 50.47 247 ARG A N 1
ATOM 2080 C CA . ARG A 1 247 ? -15.365 9.162 50.898 1.00 50.47 247 ARG A CA 1
ATOM 2081 C C . ARG A 1 247 ? -15.552 8.351 52.177 1.00 50.47 247 ARG A C 1
ATOM 2083 O O . ARG A 1 247 ? -15.560 7.124 52.133 1.00 50.47 247 ARG A O 1
ATOM 2090 N N . THR A 1 248 ? -15.710 9.031 53.303 1.00 44.69 248 THR A N 1
ATOM 2091 C CA . THR A 1 248 ? -16.400 8.471 54.456 1.00 44.69 248 THR A CA 1
ATOM 2092 C C . THR A 1 248 ? -17.775 8.086 53.931 1.00 44.69 248 THR A C 1
ATOM 2094 O O . THR A 1 248 ? -18.479 8.931 53.378 1.00 44.69 248 THR A O 1
ATOM 2097 N N . ALA A 1 249 ? -18.103 6.796 53.963 1.00 50.44 249 ALA A N 1
ATOM 2098 C CA . ALA A 1 249 ? -19.444 6.347 53.644 1.00 50.44 249 ALA A CA 1
ATOM 2099 C C . ALA A 1 249 ? -20.389 7.075 54.606 1.00 50.44 249 ALA A C 1
ATOM 2101 O O . AL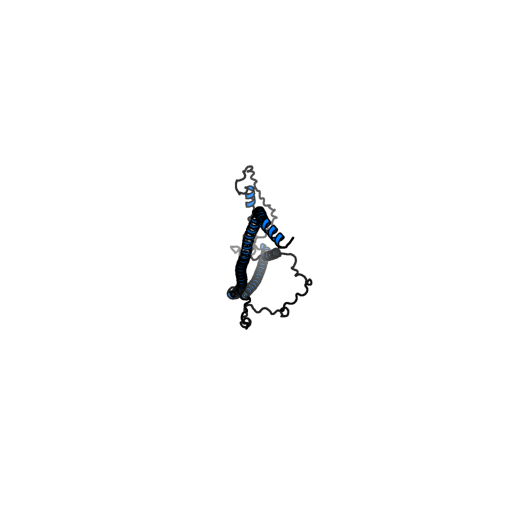A A 1 249 ? -20.385 6.801 55.805 1.00 50.44 249 ALA A O 1
ATOM 2102 N N . GLU A 1 250 ? -21.115 8.069 54.096 1.00 50.81 250 GLU A N 1
ATOM 2103 C CA . GLU A 1 250 ? -22.200 8.693 54.840 1.00 50.81 250 GLU A CA 1
ATOM 2104 C C . GLU A 1 250 ? -23.166 7.577 55.270 1.00 50.81 250 GLU A C 1
ATOM 2106 O O . GLU A 1 250 ? -23.407 6.645 54.489 1.00 50.81 250 GLU A O 1
ATOM 2111 N N . PRO A 1 251 ? -23.683 7.615 56.508 1.00 52.59 251 PRO A N 1
ATOM 2112 C CA . PRO A 1 251 ? -24.568 6.580 57.013 1.00 52.59 251 PRO A CA 1
ATOM 2113 C C . PRO A 1 251 ? -25.757 6.394 56.063 1.00 52.59 251 PRO A C 1
ATOM 2115 O O . PRO A 1 251 ? -26.428 7.354 55.679 1.00 52.59 251 PRO A O 1
ATOM 2118 N N . PHE A 1 252 ? -26.003 5.133 55.699 1.00 52.91 252 PHE A N 1
ATOM 2119 C CA . PHE A 1 252 ? -27.029 4.674 54.752 1.00 52.91 252 PHE A CA 1
ATOM 2120 C C . PHE A 1 252 ? -28.434 5.253 55.014 1.00 52.91 252 PHE A C 1
ATOM 2122 O O . PHE A 1 252 ? -29.253 5.345 54.104 1.00 52.91 252 PHE A O 1
ATOM 2129 N N . GLU A 1 253 ? -28.708 5.681 56.244 1.00 51.84 253 GLU A N 1
ATOM 2130 C CA . GLU A 1 253 ? -30.016 6.149 56.703 1.00 51.84 253 GLU A CA 1
ATOM 2131 C C . GLU A 1 253 ? -30.408 7.549 56.196 1.00 51.84 253 GLU A C 1
ATOM 2133 O O . GLU A 1 253 ? -31.580 7.924 56.260 1.00 51.84 253 GLU A O 1
ATOM 2138 N N . ASN A 1 254 ? -29.471 8.338 55.658 1.00 67.25 254 ASN A N 1
ATOM 2139 C CA . ASN A 1 254 ? -29.743 9.727 55.282 1.00 67.25 254 ASN A CA 1
ATOM 2140 C C . ASN A 1 254 ? -30.305 9.847 53.848 1.00 67.25 254 ASN A C 1
ATOM 2142 O O . ASN A 1 254 ? -29.647 10.313 52.913 1.00 67.25 254 ASN A O 1
ATOM 2146 N N . THR A 1 255 ? -31.553 9.406 53.674 1.00 59.00 255 THR A N 1
ATOM 2147 C CA . THR A 1 255 ? -32.264 9.338 52.378 1.00 59.00 255 THR A CA 1
ATOM 2148 C C . THR A 1 255 ? -32.323 10.677 51.632 1.00 59.00 255 THR A C 1
ATOM 2150 O O . THR A 1 255 ? -32.197 10.713 50.406 1.00 59.00 255 THR A O 1
ATOM 2153 N N . GLU A 1 256 ? -32.427 11.803 52.344 1.00 68.62 256 GLU A N 1
ATOM 2154 C CA . GLU A 1 256 ? -32.449 13.132 51.722 1.00 68.62 256 GLU A CA 1
ATOM 2155 C C . GLU A 1 256 ? -31.125 13.505 51.044 1.00 68.62 256 GLU A C 1
ATOM 2157 O O . GLU A 1 256 ? -31.123 14.162 49.999 1.00 68.62 256 GLU A O 1
ATOM 2162 N N . ALA A 1 257 ? -29.994 13.094 51.624 1.00 65.06 257 ALA A N 1
ATOM 2163 C CA . ALA A 1 257 ? -28.674 13.373 51.069 1.00 65.06 257 ALA A CA 1
ATOM 2164 C C . ALA A 1 257 ? -28.445 12.570 49.779 1.00 65.06 257 ALA A C 1
ATOM 2166 O O . ALA A 1 257 ? -27.980 13.130 48.786 1.00 65.06 257 ALA A O 1
ATOM 2167 N N . ALA A 1 258 ? -28.884 11.305 49.749 1.00 62.47 258 ALA A N 1
ATOM 2168 C CA . ALA A 1 258 ? -28.820 10.453 48.561 1.00 62.47 258 ALA A CA 1
ATOM 2169 C C . ALA A 1 258 ? -29.637 11.022 47.384 1.00 62.47 258 ALA A C 1
ATOM 2171 O O . ALA A 1 258 ? -29.164 11.044 46.246 1.00 62.47 258 ALA A O 1
ATOM 2172 N N . VAL A 1 259 ? -30.833 11.559 47.653 1.00 69.56 259 VAL A N 1
ATOM 2173 C CA . VAL A 1 259 ? -31.668 12.212 46.628 1.00 69.56 259 VAL A CA 1
ATOM 2174 C C . VAL A 1 259 ? -31.011 13.495 46.102 1.00 69.56 259 VAL A C 1
ATOM 2176 O O . VAL A 1 259 ? -31.061 13.770 44.898 1.00 69.56 259 VAL A O 1
ATOM 2179 N N . ARG A 1 260 ? -30.360 14.289 46.966 1.00 74.06 260 ARG A N 1
ATOM 2180 C CA . ARG A 1 260 ? -29.616 15.491 46.539 1.00 74.06 260 ARG A CA 1
ATOM 2181 C C . ARG A 1 260 ? -28.416 15.130 45.661 1.00 74.06 260 ARG A C 1
ATOM 2183 O O . ARG A 1 260 ? -28.207 15.788 44.641 1.00 74.06 260 ARG A O 1
ATOM 2190 N N . ASP A 1 261 ? -27.686 14.074 46.004 1.00 72.06 261 ASP A N 1
ATOM 2191 C CA . ASP A 1 261 ? -26.545 13.602 45.216 1.00 72.06 261 ASP A CA 1
ATOM 2192 C C . ASP A 1 261 ? -26.966 13.017 43.864 1.00 72.06 261 ASP A C 1
ATOM 2194 O O . ASP A 1 261 ? -26.345 13.334 42.850 1.00 72.06 261 ASP A O 1
ATOM 2198 N N . GLN A 1 262 ? -28.069 12.265 43.793 1.00 70.62 262 GLN A N 1
ATOM 2199 C CA . GLN A 1 262 ? -28.625 11.809 42.512 1.00 70.62 262 GLN A CA 1
ATOM 2200 C C . GLN A 1 262 ? -29.020 12.982 41.606 1.00 70.62 262 GLN A C 1
ATOM 2202 O O . GLN A 1 262 ? -28.686 12.985 40.422 1.00 70.62 262 GLN A O 1
ATOM 2207 N N . ARG A 1 263 ? -29.666 14.023 42.154 1.00 75.56 263 ARG A N 1
ATOM 2208 C CA . ARG A 1 263 ? -29.999 15.248 41.399 1.00 75.56 263 ARG A CA 1
ATOM 2209 C C . ARG A 1 263 ? -28.751 15.990 40.922 1.00 75.56 263 ARG A C 1
ATOM 2211 O O . ARG A 1 263 ? -28.737 16.522 39.812 1.00 75.56 263 ARG A O 1
ATOM 2218 N N . ARG A 1 264 ? -27.697 16.023 41.741 1.00 75.44 264 ARG A N 1
ATOM 2219 C CA . ARG A 1 264 ? -26.406 16.618 41.376 1.00 75.44 264 ARG A CA 1
ATOM 2220 C C . ARG A 1 264 ? -25.729 15.828 40.255 1.00 75.44 264 ARG A C 1
ATOM 2222 O O . ARG A 1 264 ? -25.296 16.436 39.283 1.00 75.44 264 ARG A O 1
ATOM 2229 N N . LEU A 1 265 ? -25.673 14.501 40.358 1.00 74.38 265 LEU A N 1
ATOM 2230 C CA . LEU A 1 265 ? -25.101 13.631 39.328 1.00 74.38 265 LEU A CA 1
ATOM 2231 C C . LEU A 1 265 ? -25.886 13.717 38.016 1.00 74.38 265 LEU A C 1
ATOM 2233 O O . LEU A 1 265 ? -25.270 13.836 36.964 1.00 74.38 265 LEU A O 1
ATOM 2237 N N . ALA A 1 266 ? -27.219 13.755 38.068 1.00 72.69 266 ALA A N 1
ATOM 2238 C CA . ALA A 1 266 ? -28.053 13.955 36.884 1.00 72.69 266 ALA A CA 1
ATOM 2239 C C . ALA A 1 266 ? -27.721 15.270 36.155 1.00 72.69 266 ALA A C 1
ATOM 2241 O O . ALA A 1 266 ? -27.640 15.279 34.931 1.00 72.69 266 ALA A O 1
ATOM 2242 N N . LYS A 1 267 ? -27.436 16.356 36.891 1.00 70.88 267 LYS A N 1
ATOM 2243 C CA . LYS A 1 267 ? -26.946 17.617 36.306 1.00 70.88 267 LYS A CA 1
ATOM 2244 C C . LYS A 1 267 ? -25.541 17.502 35.716 1.00 70.88 267 LYS A C 1
ATOM 2246 O O . LYS A 1 267 ? -25.302 18.033 34.643 1.00 70.88 267 LYS A O 1
ATOM 2251 N N . VAL A 1 268 ? -24.619 16.809 36.389 1.00 74.62 268 VAL A N 1
ATOM 2252 C CA . VAL A 1 268 ? -23.235 16.627 35.903 1.00 74.62 268 VAL A CA 1
ATOM 2253 C C . VAL A 1 268 ? -23.183 15.749 34.647 1.00 74.62 268 VAL A C 1
ATOM 2255 O O . VAL A 1 268 ? -22.364 15.986 33.766 1.00 74.62 268 VAL A O 1
ATOM 2258 N N . HIS A 1 269 ? -24.057 14.747 34.551 1.00 67.12 269 HIS A N 1
ATOM 2259 C CA . HIS A 1 269 ? -24.154 13.863 33.389 1.00 67.12 269 HIS A CA 1
ATOM 2260 C C . HIS A 1 269 ? -24.976 14.456 32.231 1.00 67.12 269 HIS A C 1
ATOM 2262 O O . HIS A 1 269 ? -24.957 13.899 31.132 1.00 67.12 269 HIS A O 1
ATOM 2268 N N . CYS A 1 270 ? -25.667 15.580 32.440 1.00 65.88 270 CYS A N 1
ATOM 2269 C CA . CYS A 1 270 ? -26.371 16.290 31.378 1.00 65.88 270 CYS A CA 1
ATOM 2270 C C . CYS A 1 270 ? -25.371 17.122 30.562 1.00 65.88 270 CYS A C 1
ATOM 2272 O O . CYS A 1 270 ? -24.917 18.177 30.993 1.00 65.88 270 CYS A O 1
ATOM 2274 N N . VAL A 1 271 ? -25.021 16.646 29.366 1.00 66.06 271 VAL A N 1
ATOM 2275 C CA . VAL A 1 271 ? -24.093 17.343 28.450 1.00 66.06 271 VAL A CA 1
ATOM 2276 C C . VAL A 1 271 ? -24.755 18.570 27.786 1.00 66.06 271 VAL A C 1
ATOM 2278 O O . VAL A 1 271 ? -24.064 19.449 27.282 1.00 66.06 271 VAL A O 1
ATOM 2281 N N . SER A 1 272 ? -26.091 18.656 27.804 1.00 67.88 272 SER A N 1
ATOM 2282 C CA . SER A 1 272 ? -26.892 19.748 27.231 1.00 67.88 272 SER A CA 1
ATOM 2283 C C . SER A 1 272 ? -28.194 19.933 28.021 1.00 67.88 272 SER A C 1
ATOM 2285 O O . SER A 1 272 ? -28.879 18.954 28.305 1.00 67.88 272 SER A O 1
ATOM 2287 N N . GLU A 1 273 ? -28.560 21.183 28.326 1.00 67.44 273 GLU A N 1
ATOM 2288 C CA . GLU A 1 273 ? -29.856 21.564 28.930 1.00 67.44 273 GLU A CA 1
ATOM 2289 C C . GLU A 1 273 ? -31.020 21.479 27.923 1.00 67.44 273 GLU A C 1
ATOM 2291 O O . GLU A 1 273 ? -32.190 21.459 28.304 1.00 67.44 273 GLU A O 1
ATOM 2296 N N . GLN A 1 274 ? -30.725 21.435 26.618 1.00 65.62 274 GLN A N 1
ATOM 2297 C CA . GLN A 1 274 ? -31.762 21.299 25.601 1.00 65.62 274 GLN A CA 1
ATOM 2298 C C . GLN A 1 274 ? -32.185 19.829 25.475 1.00 65.62 274 GLN A C 1
ATOM 2300 O O . GLN A 1 274 ? -31.319 18.985 25.213 1.00 65.62 274 GLN A O 1
ATOM 2305 N N . PRO A 1 275 ? -33.489 19.503 25.609 1.00 65.75 275 PRO A N 1
ATOM 2306 C CA . PRO A 1 275 ? -33.975 18.160 25.331 1.00 65.75 275 PRO A CA 1
ATOM 2307 C C . PRO A 1 275 ? -33.626 17.808 23.887 1.00 65.75 275 PRO A C 1
ATOM 2309 O O . PRO A 1 275 ? -33.854 18.613 22.982 1.00 65.75 275 PRO A O 1
ATOM 2312 N N . PHE A 1 276 ? -33.062 16.617 23.675 1.00 62.56 276 PHE A N 1
ATOM 2313 C CA . PHE A 1 276 ? -32.759 16.114 22.340 1.00 62.56 276 PHE A CA 1
ATOM 2314 C C . PHE A 1 276 ? -34.038 16.141 21.499 1.00 62.56 276 PHE A C 1
ATOM 2316 O O . PHE A 1 276 ? -34.942 15.326 21.689 1.00 62.56 276 PHE A O 1
ATOM 2323 N N . ARG A 1 277 ? -34.129 17.110 20.587 1.00 60.81 277 ARG A N 1
ATOM 2324 C CA . ARG A 1 277 ? -35.161 17.138 19.559 1.00 60.81 277 ARG A CA 1
ATOM 2325 C C . ARG A 1 277 ? -34.588 16.383 18.364 1.00 60.81 277 ARG A C 1
ATOM 2327 O O . ARG A 1 277 ? -33.632 16.885 17.768 1.00 60.81 277 ARG A O 1
ATOM 2334 N N . PRO A 1 278 ? -35.103 15.186 18.020 1.00 60.22 278 PRO A N 1
ATOM 2335 C CA . PRO A 1 278 ? -34.733 14.567 16.758 1.00 60.22 278 PRO A CA 1
ATOM 2336 C C . PRO A 1 278 ? -35.033 15.571 15.635 1.00 60.22 278 PRO A C 1
ATOM 2338 O O . PRO A 1 278 ? -36.011 16.317 15.750 1.00 60.22 278 PRO A O 1
ATOM 2341 N N . PRO A 1 279 ? -34.194 15.642 14.589 1.00 57.84 279 PRO A N 1
ATOM 2342 C CA . PRO A 1 279 ? -34.394 16.592 13.508 1.00 57.84 279 PRO A CA 1
ATOM 2343 C C . PRO A 1 279 ? -35.806 16.412 12.952 1.00 57.84 279 PRO A C 1
ATOM 2345 O O . PRO A 1 279 ? -36.160 15.346 12.445 1.00 57.84 279 PRO A O 1
ATOM 2348 N N . THR A 1 280 ? -36.632 17.447 13.109 1.00 54.62 280 THR A N 1
ATOM 2349 C CA . THR A 1 280 ? -37.947 17.529 12.484 1.00 54.62 280 THR A CA 1
ATOM 2350 C C . THR A 1 280 ? -37.777 17.288 10.995 1.00 54.62 280 THR A C 1
ATOM 2352 O O . THR A 1 280 ? -36.862 17.830 10.376 1.00 54.62 280 THR A O 1
ATOM 2355 N N . ALA A 1 281 ? -38.642 16.431 10.460 1.00 53.34 281 ALA A N 1
ATOM 2356 C CA . ALA A 1 281 ? -38.668 15.949 9.092 1.00 53.34 281 ALA A CA 1
ATOM 2357 C C . ALA A 1 281 ? -38.668 17.092 8.059 1.00 53.34 281 ALA A C 1
ATOM 2359 O O . ALA A 1 281 ? -39.704 17.476 7.525 1.00 53.34 281 ALA A O 1
ATOM 2360 N N . HIS A 1 282 ? -37.495 17.627 7.739 1.00 50.25 282 HIS A N 1
ATOM 2361 C CA . HIS A 1 282 ? -37.301 18.437 6.550 1.00 50.25 282 HIS A CA 1
ATOM 2362 C C . HIS A 1 282 ? -37.014 17.489 5.391 1.00 50.25 282 HIS A C 1
ATOM 2364 O O . HIS A 1 282 ? -35.878 17.080 5.182 1.00 50.25 282 HIS A O 1
ATOM 2370 N N . LEU A 1 283 ? -38.098 17.100 4.711 1.00 55.78 283 LEU A N 1
ATOM 2371 C CA . LEU A 1 283 ? -38.206 16.928 3.257 1.00 55.78 283 LEU A CA 1
ATOM 2372 C C . LEU A 1 283 ? -36.945 16.423 2.529 1.00 55.78 283 LEU A C 1
ATOM 2374 O O . LEU A 1 283 ? -36.551 16.978 1.505 1.00 55.78 283 LEU A O 1
ATOM 2378 N N . LEU A 1 284 ? -36.323 15.348 3.010 1.00 56.28 284 LEU A N 1
ATOM 2379 C CA . LEU A 1 284 ? -35.477 14.546 2.138 1.00 56.28 284 LEU A CA 1
ATOM 2380 C C . LEU A 1 284 ? -36.425 13.801 1.188 1.00 56.28 284 LEU A C 1
ATOM 2382 O O . LEU A 1 284 ? -37.321 13.105 1.682 1.00 56.28 284 LEU A O 1
ATOM 2386 N N . PRO A 1 285 ? -36.289 13.951 -0.145 1.00 56.97 285 PRO A N 1
ATOM 2387 C CA . PRO A 1 285 ? -37.058 13.138 -1.077 1.00 56.97 285 PRO A CA 1
ATOM 2388 C C . PRO A 1 285 ? -36.831 11.660 -0.730 1.00 56.97 285 PRO A C 1
ATOM 2390 O O . PRO A 1 285 ? -35.714 11.310 -0.329 1.00 56.97 285 PRO A O 1
ATOM 2393 N N . PRO A 1 286 ? -37.862 10.797 -0.829 1.00 56.44 286 PRO A N 1
ATOM 2394 C CA . PRO A 1 286 ? -37.741 9.404 -0.434 1.00 56.44 286 PRO A CA 1
ATOM 2395 C C . PRO A 1 286 ? -36.556 8.795 -1.175 1.00 56.44 286 PRO A C 1
ATOM 2397 O O . PRO A 1 286 ? -36.551 8.738 -2.406 1.00 56.44 286 PRO A O 1
ATOM 2400 N N . LEU A 1 287 ? -35.529 8.385 -0.430 1.00 57.12 287 LEU A N 1
ATOM 2401 C CA . LEU A 1 287 ? -34.431 7.622 -1.000 1.00 57.12 287 LEU A CA 1
ATOM 2402 C C . LEU A 1 287 ? -35.057 6.409 -1.687 1.00 57.12 287 LEU A C 1
ATOM 2404 O O . LEU A 1 287 ? -35.781 5.644 -1.047 1.00 57.12 287 LEU A O 1
ATOM 2408 N N . LEU A 1 288 ? -34.822 6.288 -2.996 1.00 51.56 288 LEU A N 1
ATOM 2409 C CA . LEU A 1 288 ? -35.271 5.167 -3.814 1.00 51.56 288 LEU A CA 1
ATOM 2410 C C . LEU A 1 288 ? -35.013 3.864 -3.054 1.00 51.56 288 LEU A C 1
ATOM 2412 O O . LEU A 1 288 ? -33.877 3.538 -2.707 1.00 51.56 288 LEU A O 1
ATOM 2416 N N . SER A 1 289 ? -36.112 3.177 -2.748 1.00 45.44 289 SER A N 1
ATOM 2417 C CA . SER A 1 289 ? -36.154 1.971 -1.936 1.00 45.44 289 SER A CA 1
ATOM 2418 C C . SER A 1 289 ? -35.255 0.901 -2.551 1.00 45.44 289 SER A C 1
ATOM 2420 O O . SER A 1 289 ? -35.599 0.258 -3.542 1.00 45.44 289 SER A O 1
ATOM 2422 N N . SER A 1 290 ? -34.079 0.714 -1.960 1.00 53.25 290 SER A N 1
ATOM 2423 C CA . SER A 1 290 ? -33.246 -0.461 -2.180 1.00 53.25 290 SER A CA 1
ATOM 2424 C C . SER A 1 290 ? -33.982 -1.670 -1.599 1.00 53.25 290 SER A C 1
ATOM 2426 O O . SER A 1 290 ? -33.897 -1.893 -0.398 1.00 53.25 290 SER A O 1
ATOM 2428 N N . VAL A 1 291 ? -34.774 -2.352 -2.441 1.00 52.41 291 VAL A N 1
ATOM 2429 C CA . VAL A 1 291 ? -35.236 -3.769 -2.463 1.00 52.41 291 VAL A CA 1
ATOM 2430 C C . VAL A 1 291 ? -35.730 -4.443 -1.153 1.00 52.41 291 VAL A C 1
ATOM 2432 O O . VAL A 1 291 ? -36.289 -5.534 -1.197 1.00 52.41 291 VAL A O 1
ATOM 2435 N N . HIS A 1 292 ? -35.653 -3.818 0.019 1.00 52.25 292 HIS A N 1
ATOM 2436 C CA . HIS A 1 292 ? -35.888 -4.464 1.316 1.00 52.25 292 HIS A CA 1
ATOM 2437 C C . HIS A 1 292 ? -36.838 -3.699 2.249 1.00 52.25 292 HIS A C 1
ATOM 2439 O O . HIS A 1 292 ? -37.148 -4.199 3.326 1.00 52.25 292 HIS A O 1
ATOM 2445 N N . ALA A 1 293 ? -37.358 -2.531 1.854 1.00 48.53 293 ALA A N 1
ATOM 2446 C CA . ALA A 1 293 ? -38.238 -1.734 2.720 1.00 48.53 293 ALA A CA 1
ATOM 2447 C C . ALA A 1 293 ? -39.688 -2.258 2.824 1.00 48.53 293 ALA A C 1
ATOM 2449 O O . ALA A 1 293 ? -40.439 -1.791 3.673 1.00 48.53 293 ALA A O 1
ATOM 2450 N N . ALA A 1 294 ? -40.094 -3.216 1.982 1.00 52.34 294 ALA A N 1
ATOM 2451 C CA . ALA A 1 294 ? -41.455 -3.767 1.980 1.00 52.34 294 ALA A CA 1
ATOM 2452 C C . ALA A 1 294 ? -41.650 -4.961 2.935 1.00 52.34 294 ALA A C 1
ATOM 2454 O O . ALA A 1 294 ? -42.750 -5.503 3.022 1.00 52.34 294 ALA A O 1
ATOM 2455 N N . VAL A 1 295 ? -40.603 -5.397 3.643 1.00 55.09 295 VAL A N 1
ATOM 2456 C CA . VAL A 1 295 ? -40.730 -6.490 4.611 1.00 55.09 295 VAL A CA 1
ATOM 2457 C C . VAL A 1 295 ? -41.124 -5.885 5.962 1.00 55.09 295 VAL A C 1
ATOM 2459 O O . VAL A 1 295 ? -40.358 -5.075 6.491 1.00 55.09 295 VAL A O 1
ATOM 2462 N N . PRO A 1 296 ? -42.288 -6.239 6.544 1.00 60.72 296 PRO A N 1
ATOM 2463 C CA . PRO A 1 296 ? -42.633 -5.800 7.891 1.00 60.72 296 PRO A CA 1
ATOM 2464 C C . PRO A 1 296 ? -41.514 -6.206 8.851 1.00 60.72 296 PRO A C 1
ATOM 2466 O O . PRO A 1 296 ? -40.976 -7.311 8.749 1.00 60.72 296 PRO A O 1
ATOM 2469 N N . TYR A 1 297 ? -41.146 -5.304 9.764 1.00 51.44 297 TYR A N 1
ATOM 2470 C CA . TYR A 1 297 ? -40.098 -5.552 10.749 1.00 51.44 297 TYR A CA 1
ATOM 2471 C C . TYR A 1 297 ? -40.463 -6.790 11.573 1.00 51.44 297 TYR A C 1
ATOM 2473 O O . TYR A 1 297 ? -41.287 -6.738 12.486 1.00 51.44 297 TYR A O 1
ATOM 2481 N N . ARG A 1 298 ? -39.876 -7.934 11.222 1.00 59.12 298 ARG A N 1
ATOM 2482 C CA . ARG A 1 298 ? -40.006 -9.160 11.997 1.00 59.12 298 ARG A CA 1
ATOM 2483 C C . ARG A 1 298 ? -39.105 -8.988 13.209 1.00 59.12 298 ARG A C 1
ATOM 2485 O O . ARG A 1 298 ? -37.925 -8.675 13.040 1.00 59.12 298 ARG A O 1
ATOM 2492 N N . ALA A 1 299 ? -39.656 -9.160 14.411 1.00 57.66 299 ALA A N 1
ATOM 2493 C CA . ALA A 1 299 ? -38.848 -9.180 15.622 1.00 57.66 299 ALA A CA 1
ATOM 2494 C C . ALA A 1 299 ? -37.668 -10.137 15.381 1.00 57.66 299 ALA A C 1
ATOM 2496 O O . ALA A 1 299 ? -37.906 -11.272 14.947 1.00 57.66 299 ALA A O 1
ATOM 2497 N N . PRO A 1 300 ? -36.415 -9.674 15.550 1.00 57.62 300 PRO A N 1
ATOM 2498 C CA . PRO A 1 300 ? -35.272 -10.523 15.298 1.00 57.62 300 PRO A CA 1
ATOM 2499 C C . PRO A 1 300 ? -35.412 -11.757 16.191 1.00 57.62 300 PRO A C 1
ATOM 2501 O O . PRO A 1 300 ? -35.719 -11.607 17.379 1.00 57.62 300 PRO A O 1
ATOM 2504 N N . PRO A 1 301 ? -35.249 -12.961 15.625 1.00 58.75 301 PRO A N 1
ATOM 2505 C CA . PRO A 1 301 ? -35.363 -14.177 16.401 1.00 58.75 301 PRO A CA 1
ATOM 2506 C C . PRO A 1 301 ? -34.404 -14.148 17.597 1.00 58.75 301 PRO A C 1
ATOM 2508 O O . PRO A 1 301 ? -33.364 -13.475 17.540 1.00 58.75 301 PRO A O 1
ATOM 2511 N N . PRO A 1 302 ? -34.741 -14.845 18.696 1.00 62.06 302 PRO A N 1
ATOM 2512 C CA . PRO A 1 302 ? -33.880 -14.905 19.865 1.00 62.06 302 PRO A CA 1
ATOM 2513 C C . PRO A 1 302 ? -32.468 -15.315 19.442 1.00 62.06 302 PRO A C 1
ATOM 2515 O O . PRO A 1 302 ? -32.278 -16.218 18.636 1.00 62.06 302 PRO A O 1
ATOM 2518 N N . PHE A 1 303 ? -31.457 -14.646 19.999 1.00 53.09 303 PHE A N 1
ATOM 2519 C CA . PHE A 1 303 ? -30.046 -14.774 19.601 1.00 53.09 303 PHE A CA 1
ATOM 2520 C C . PHE A 1 303 ? -29.500 -16.224 19.597 1.00 53.09 303 PHE A C 1
ATOM 2522 O O . PHE A 1 303 ? -28.438 -16.481 19.037 1.00 53.09 303 PHE A O 1
ATOM 2529 N N . ARG A 1 304 ? -30.212 -17.168 20.225 1.00 59.38 304 ARG A N 1
ATOM 2530 C CA . ARG A 1 304 ? -29.866 -18.591 20.340 1.00 59.38 304 ARG A CA 1
ATOM 2531 C C . ARG A 1 304 ? -30.759 -19.525 19.504 1.00 59.38 304 ARG A C 1
ATOM 2533 O O . ARG A 1 304 ? -30.775 -20.716 19.778 1.00 59.38 304 ARG A O 1
ATOM 2540 N N . GLU A 1 305 ? -31.511 -19.023 18.526 1.00 60.12 305 GLU A N 1
ATOM 2541 C CA . GLU A 1 305 ? -32.310 -19.860 17.614 1.00 60.12 305 GLU A CA 1
ATOM 2542 C C . GLU A 1 305 ? -31.383 -20.798 16.799 1.00 60.12 305 GLU A C 1
ATOM 2544 O O . GLU A 1 305 ? -30.452 -20.337 16.137 1.00 60.12 305 GLU A O 1
ATOM 2549 N N . THR A 1 306 ? -31.589 -22.118 16.897 1.00 58.66 306 THR A N 1
ATOM 2550 C CA . THR A 1 306 ? -30.693 -23.182 16.380 1.00 58.66 306 THR A CA 1
ATOM 2551 C C . THR A 1 306 ? -31.145 -23.795 15.049 1.00 58.66 306 THR A C 1
ATOM 2553 O O . THR A 1 306 ? -30.738 -24.910 14.723 1.00 58.66 306 THR A O 1
ATOM 2556 N N . ASP A 1 307 ? -31.989 -23.115 14.271 1.00 63.19 307 ASP A N 1
ATOM 2557 C CA . ASP A 1 307 ? -32.495 -23.654 13.002 1.00 63.19 307 ASP A CA 1
ATOM 2558 C C . ASP A 1 307 ? -31.375 -23.751 11.952 1.00 63.19 307 ASP A C 1
ATOM 2560 O O . ASP A 1 307 ? -31.041 -22.791 11.252 1.00 63.19 307 ASP A O 1
ATOM 2564 N N . SER A 1 308 ? -30.791 -24.945 11.829 1.00 61.25 308 SER A N 1
ATOM 2565 C CA . SER A 1 308 ? -29.690 -25.264 10.910 1.00 61.25 308 SER A CA 1
ATOM 2566 C C . SER A 1 308 ? -30.078 -25.140 9.432 1.00 61.25 308 SER A C 1
ATOM 2568 O O . SER A 1 308 ? -29.223 -24.877 8.586 1.00 61.25 308 SER A O 1
ATOM 2570 N N . SER A 1 309 ? -31.371 -25.252 9.117 1.00 65.69 309 SER A N 1
ATOM 2571 C CA . SER A 1 309 ? -31.927 -25.186 7.760 1.00 65.69 309 SER A CA 1
ATOM 2572 C C . SER A 1 309 ? -31.832 -23.801 7.108 1.00 65.69 309 SER A C 1
ATOM 2574 O O . SER A 1 309 ? -31.831 -23.710 5.883 1.00 65.69 309 SER A O 1
ATOM 2576 N N . ARG A 1 310 ? -31.696 -22.714 7.885 1.00 60.88 310 ARG A N 1
ATOM 2577 C CA . ARG A 1 310 ? -31.540 -21.348 7.340 1.00 60.88 310 ARG A CA 1
ATOM 2578 C C . ARG A 1 310 ? -30.169 -21.078 6.721 1.00 60.88 310 ARG A C 1
ATOM 2580 O O . ARG A 1 310 ? -30.038 -20.139 5.940 1.00 60.88 310 ARG A O 1
ATOM 2587 N N . PHE A 1 311 ? -29.151 -21.854 7.088 1.00 57.34 311 PHE A N 1
ATOM 2588 C CA . PHE A 1 311 ? -27.757 -21.571 6.731 1.00 57.34 311 PHE A CA 1
ATOM 2589 C C . PHE A 1 311 ? -27.225 -22.436 5.580 1.00 57.34 311 PHE A C 1
ATOM 2591 O O . PHE A 1 311 ? -26.093 -22.235 5.146 1.00 57.34 311 PHE A O 1
ATOM 2598 N N . VAL A 1 312 ? -28.032 -23.367 5.061 1.00 57.91 312 VAL A N 1
ATOM 2599 C CA . VAL A 1 312 ? -27.661 -24.248 3.946 1.00 57.91 312 VAL A CA 1
ATOM 2600 C C . VAL A 1 312 ? -28.313 -23.726 2.666 1.00 57.91 312 VAL A C 1
ATOM 2602 O O . VAL A 1 312 ? -29.444 -24.072 2.339 1.00 57.91 312 VAL A O 1
ATOM 2605 N N . GLY A 1 313 ? -27.615 -22.854 1.939 1.00 61.19 313 GLY A N 1
ATOM 2606 C CA . GLY A 1 313 ? -27.972 -22.565 0.549 1.00 61.19 313 GLY A CA 1
ATOM 2607 C C . GLY A 1 313 ? -27.534 -23.730 -0.344 1.00 61.19 313 GLY A C 1
ATOM 2608 O O . GLY A 1 313 ? -26.444 -24.258 -0.151 1.00 61.19 313 GLY A O 1
ATOM 2609 N N . SER A 1 314 ? -28.348 -24.133 -1.323 1.00 66.25 314 SER A N 1
ATOM 2610 C CA . SER A 1 314 ? -28.047 -25.264 -2.224 1.00 66.25 314 SER A CA 1
ATOM 2611 C C . SER A 1 314 ? -26.960 -24.981 -3.272 1.00 66.25 314 SER A C 1
ATOM 2613 O O . SER A 1 314 ? -26.608 -25.870 -4.041 1.00 66.25 314 SER A O 1
ATOM 2615 N N . GLY A 1 315 ? -26.464 -23.744 -3.352 1.00 69.38 315 GLY A N 1
ATOM 2616 C CA . GLY A 1 315 ? -25.491 -23.321 -4.355 1.00 69.38 315 GLY A CA 1
ATOM 2617 C C . GLY A 1 315 ? -24.048 -23.368 -3.857 1.00 69.38 315 GLY A C 1
ATOM 2618 O O . GLY A 1 315 ? -23.759 -22.939 -2.741 1.00 69.38 315 GLY A O 1
ATOM 2619 N N . ASP A 1 316 ? -23.135 -23.805 -4.725 1.00 67.56 316 ASP A N 1
ATOM 2620 C CA . ASP A 1 316 ? -21.695 -23.764 -4.469 1.00 67.56 316 ASP A CA 1
ATOM 2621 C C . ASP A 1 316 ? -21.196 -22.334 -4.205 1.00 67.56 316 ASP A C 1
ATOM 2623 O O . ASP A 1 316 ? -21.647 -21.355 -4.816 1.00 67.56 316 ASP A O 1
ATOM 2627 N N . PHE A 1 317 ? -20.201 -22.206 -3.322 1.00 64.81 317 PHE A N 1
ATOM 2628 C CA . PHE A 1 317 ? -19.539 -20.932 -3.052 1.00 64.81 317 PHE A CA 1
ATOM 2629 C C . PHE A 1 317 ? -18.902 -20.374 -4.333 1.00 64.81 317 PHE A C 1
ATOM 2631 O O . PHE A 1 317 ? -17.893 -20.880 -4.831 1.00 64.81 317 PHE A O 1
ATOM 2638 N N . ARG A 1 318 ? -19.458 -19.277 -4.859 1.00 62.94 318 ARG A N 1
ATOM 2639 C CA . ARG A 1 318 ? -18.863 -18.556 -5.991 1.00 62.94 318 ARG A CA 1
ATOM 2640 C C . ARG A 1 318 ? -17.555 -17.899 -5.550 1.00 62.94 318 ARG A C 1
ATOM 2642 O O . ARG A 1 318 ? -17.542 -17.112 -4.603 1.00 62.94 318 ARG A O 1
ATOM 2649 N N . ARG A 1 319 ? -16.454 -18.153 -6.267 1.00 60.03 319 ARG A N 1
ATOM 2650 C CA . ARG A 1 319 ? -15.222 -17.362 -6.099 1.00 60.03 319 ARG A CA 1
ATOM 2651 C C . ARG A 1 319 ? -15.514 -15.915 -6.483 1.00 60.03 319 ARG A C 1
ATOM 2653 O O . ARG A 1 319 ? -15.778 -15.622 -7.644 1.00 60.03 319 ARG A O 1
ATOM 2660 N N . VAL A 1 320 ? -15.454 -15.020 -5.500 1.00 64.69 320 VAL A N 1
ATOM 2661 C CA . VAL A 1 320 ? -15.695 -13.580 -5.695 1.00 64.69 320 VAL A CA 1
ATOM 2662 C C . VAL A 1 320 ? -14.545 -12.920 -6.465 1.00 64.69 320 VAL A C 1
ATOM 2664 O O . VAL A 1 320 ? -14.747 -11.920 -7.146 1.00 64.69 320 VAL A O 1
ATOM 2667 N N . LEU A 1 321 ? -13.343 -13.501 -6.408 1.00 59.44 321 LEU A N 1
ATOM 2668 C CA . LEU A 1 321 ? -12.178 -13.023 -7.146 1.00 59.44 321 LEU A CA 1
ATOM 2669 C C . LEU A 1 321 ? -11.899 -13.944 -8.335 1.00 59.44 321 LEU A C 1
ATOM 2671 O O . LEU A 1 321 ? -11.662 -15.143 -8.166 1.00 59.44 321 LEU A O 1
ATOM 2675 N N . ARG A 1 322 ? -11.938 -13.366 -9.541 1.00 57.50 322 ARG A N 1
ATOM 2676 C CA . ARG A 1 322 ? -11.548 -14.042 -10.781 1.00 57.50 322 ARG A CA 1
ATOM 2677 C C . ARG A 1 322 ? -10.057 -14.415 -10.664 1.00 57.50 322 ARG A C 1
ATOM 2679 O O . ARG A 1 322 ? -9.281 -13.555 -10.241 1.00 57.50 322 ARG A O 1
ATOM 2686 N N . PRO A 1 323 ? -9.644 -15.657 -10.982 1.00 57.19 323 PRO A N 1
ATOM 2687 C CA . PRO A 1 323 ? -8.230 -16.007 -11.035 1.00 57.19 323 PRO A CA 1
ATOM 2688 C C . PRO A 1 323 ? -7.509 -15.017 -11.945 1.00 57.19 323 PRO A C 1
ATOM 2690 O O . PRO A 1 323 ? -7.989 -14.722 -13.040 1.00 57.19 323 PRO A O 1
ATOM 2693 N N . VAL A 1 324 ? -6.390 -14.471 -11.481 1.00 56.34 324 VAL A N 1
ATOM 2694 C CA . VAL A 1 324 ? -5.497 -13.750 -12.380 1.00 56.34 324 VAL A CA 1
ATOM 2695 C C . VAL A 1 324 ? -4.885 -14.813 -13.261 1.00 56.34 324 VAL A C 1
ATOM 2697 O O . VAL A 1 324 ? -4.095 -15.622 -12.780 1.00 56.34 324 VAL A O 1
ATOM 2700 N N . GLU A 1 325 ? -5.262 -14.831 -14.531 1.00 57.62 325 GLU A N 1
ATOM 2701 C CA . GLU A 1 325 ? -4.432 -15.465 -15.539 1.00 57.62 325 GLU A CA 1
ATOM 2702 C C . GLU A 1 325 ? -3.127 -14.664 -15.558 1.00 57.62 325 GLU A C 1
ATOM 2704 O O . GLU A 1 325 ? -3.014 -13.614 -16.194 1.00 57.62 325 GLU A O 1
ATOM 2709 N N . THR A 1 326 ? -2.141 -15.093 -14.767 1.00 53.97 326 THR A N 1
ATOM 2710 C CA . THR A 1 326 ? -0.762 -14.757 -15.091 1.00 53.97 326 THR A CA 1
ATOM 2711 C C . THR A 1 326 ? -0.572 -15.328 -16.482 1.00 53.97 326 THR A C 1
ATOM 2713 O O . THR A 1 326 ? -0.785 -16.516 -16.697 1.00 53.97 326 THR A O 1
ATOM 2716 N N . PHE A 1 327 ? -0.357 -14.450 -17.461 1.00 53.78 327 PHE A N 1
ATOM 2717 C CA . PHE A 1 327 ? -0.186 -14.811 -18.864 1.00 53.78 327 PHE A CA 1
ATOM 2718 C C . PHE A 1 327 ? 1.086 -15.661 -19.028 1.00 53.78 327 PHE A C 1
ATOM 2720 O O . PHE A 1 327 ? 2.100 -15.183 -19.531 1.00 53.78 327 PHE A O 1
ATOM 2727 N N . ASP A 1 328 ? 1.035 -16.910 -18.580 1.00 46.22 328 ASP A N 1
ATOM 2728 C CA . ASP A 1 328 ? 2.091 -17.914 -18.687 1.00 46.22 328 ASP A CA 1
ATOM 2729 C C . ASP A 1 328 ? 1.978 -18.682 -20.023 1.00 46.22 328 ASP A C 1
ATOM 2731 O O . ASP A 1 328 ? 2.734 -19.610 -20.283 1.00 46.22 328 ASP A O 1
ATOM 2735 N N . GLY A 1 329 ? 1.058 -18.267 -20.906 1.00 46.25 329 GLY A N 1
ATOM 2736 C CA . GLY A 1 329 ? 0.750 -18.903 -22.192 1.00 46.25 329 GLY A CA 1
ATOM 2737 C C . GLY A 1 329 ? 1.240 -18.167 -23.445 1.00 46.25 329 GLY A C 1
ATOM 2738 O O . GLY A 1 329 ? 0.644 -18.330 -24.504 1.00 46.25 329 GLY A O 1
ATOM 2739 N N . CYS A 1 330 ? 2.280 -17.335 -23.363 1.00 37.91 330 CYS A N 1
ATOM 2740 C CA . CYS A 1 330 ? 2.922 -16.772 -24.561 1.00 37.91 330 CYS A CA 1
ATOM 2741 C C . CYS A 1 330 ? 4.413 -17.122 -24.562 1.00 37.91 330 CYS A C 1
ATOM 2743 O O . CYS A 1 330 ? 5.249 -16.276 -24.230 1.00 37.91 330 CYS A O 1
ATOM 2745 N N . VAL A 1 331 ? 4.702 -18.387 -24.881 1.00 37.31 331 VAL A N 1
ATOM 2746 C CA . VAL A 1 331 ? 6.007 -18.838 -25.387 1.00 37.31 331 VAL A CA 1
ATOM 2747 C C . VAL A 1 331 ? 6.052 -18.580 -26.884 1.00 37.31 331 VAL A C 1
ATOM 2749 O O . VAL A 1 331 ? 5.035 -18.891 -27.545 1.00 37.31 331 VAL A O 1
#

Radius of gyration: 64.38 Å; chains: 1; bounding box: 101×65×219 Å

Secondary structure (DSSP, 8-state):
--HHHHHHHHHHHHHHHHHHHHHHHHHHHHHHHHHHHHHHHHHHHHHHHHHHHHHHHHHHHHHHHHHHHHHHHHHHHHHHHHHHHHHHHHHHHHHHHHHHHHHHHHIIIII--HHHHHHHHHHHHHHHHHHHHHHHHHHHHHHHHHHHHHHHHHHHHHHHHHTGGGSPPSSS--TT--TT-SS--HHHHHHHT------------PPP----------TT----SSSPPPHHHHHHHHSSPP---S-----TT-HHHHHHHHHHHHHHH-S-SS----------------S-TTS--PPPPPTT---GGGG--SS----SS----------

Sequence (331 aa):
MTTYQRLVVQLDTFPELVVLRHHEADTDRAREYRAAVRLQSWVRGYRIRDRLRRLHQLAAVIQRHWRGYLGRRYYRRLLQETVLRAQADYYRRQATLIQKTWRGFRSRLFVFNFAEWKGYLNFVADQNDELRVQCALECRRLSEERKTVCSSEILQQKTLIKTHHMISTKTIPGVYNSPYHRERIGIEKHLASIRFPVRPTKKAKTKPEDKVEDDKSASGASKLQGPFLPRLELRRRLSRRPCQSLRTAEPFENTEAAVRDQRRLAKVHCVSEQPFRPPTAHLLPPLLSSVHAAVPYRAPPPFRETDSSRFVGSGDFRRVLRPVETFDGCV